Protein AF-0000000077792987 (afdb_homodimer)

Foldseek 3Di:
DDDPPPPDDAPCNVLVFPDHLVVLVVVVVVVPPDPDDDPCVSVVVRVVVVVVVVVLVCQVVVLVVVDVDPDDDPVSSLVSQCVDPVSCVVPVQFDQDPVRDTDHPDDPPDD/DDDPPPDDDAPCNVLVFPDHLVVLVVVVVVVPPDPDDDPCVSVVVRVVVVVVVVVLVCQVVVLVVVDVDPDDDVVSSLVSQCVDPVSCVVPVQFDQDPVRDTDHPDPPPPD

Solvent-accessible surface area (backbone atoms only — not comparable to full-atom values): 13046 Å² total; per-residue (Å²): 133,80,80,75,76,73,77,76,82,49,71,21,62,76,57,73,42,90,48,58,25,67,59,44,38,52,52,54,58,70,63,60,47,39,85,37,72,37,85,52,22,27,51,47,52,33,51,50,52,49,51,53,47,53,59,57,68,43,43,60,50,54,49,34,73,76,35,94,50,59,55,4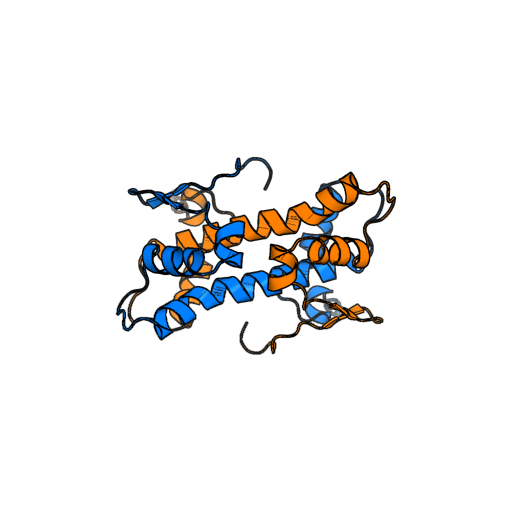7,36,38,65,56,53,50,49,54,37,59,69,32,73,59,45,20,74,75,48,57,61,61,44,82,37,93,85,74,49,66,48,60,76,69,79,71,75,83,118,135,82,81,74,77,72,77,75,82,50,70,22,62,76,65,73,41,91,48,59,25,67,58,43,37,51,52,54,59,69,63,60,48,40,86,36,72,36,86,52,23,26,52,47,51,34,50,49,50,48,52,54,48,52,58,57,69,42,43,60,52,54,49,35,73,77,34,95,50,59,56,45,36,39,64,55,53,51,49,55,37,59,70,33,71,58,47,20,75,74,50,55,59,60,43,81,38,94,87,73,49,64,48,58,77,69,80,69,77,82,117

Nearest PDB structures (foldseek):
  8x7i-assembly1_C  TM=7.463E-01  e=6.099E-10  Homo sapiens
  7ssa-assembly1_C  TM=7.878E-01  e=2.962E-09  Saccharomyces cerevisiae S288C
  8ox1-assembly1_G  TM=7.433E-01  e=1.178E-09  Homo sapiens
  8x7i-assembly1_G  TM=7.468E-01  e=1.868E-09  Homo sapiens
  3x1t-assembly1_G  TM=7.605E-01  e=3.164E-09  Mus musculus

pLDDT: mean 85.48, std 17.47, range [33.84, 97.31]

Radius of gyration: 19.28 Å; Cα contacts (8 Å, |Δi|>4): 273; chains: 2; bounding box: 56×53×46 Å

InterPro domains:
  IPR002119 Histone H2A [PR00620] (7-29)
  IPR002119 Histone H2A [PR00620] (36-51)
  IPR002119 Histone H2A [PR00620] (51-64)
  IPR002119 Histone H2A [PR00620] (65-79)
  IPR002119 Histone H2A [PR00620] (93-111)
  IPR002119 Histone H2A [PTHR23430] (3-103)
  IPR002119 Histone H2A [SM00414] (1-110)
  IPR007125 Core Histone H2A/H2B/H3 domain [PF00125] (5-82)
  IPR009072 Histone-fold [G3DSA:1.10.20.10] (1-109)
  IPR009072 Histone-fold [SSF47113] (2-92)
  IPR032454 Histone H2A, C-terminal domain [PF16211] (86-102)
  IPR061508 Histone H2A, histone fold [cd00074] (10-97)

Secondary structure (DSSP, 8-state):
------PPPPHHHHHT-SS-HHHHHHHHHHHT-SSEE-TTHHHHHHHHHHHHHHHHHTHHHHHHHH---SEE-HHHHHHHHHHSHHHHHHHTT-EE-TTS-EE-SS-TT--/------PPPPHHHHHT-SS-HHHHHHHHHHTT-SSEE-TTHHHHHHHHHHHHHHHHHTHHHHHHHH---SEE-HHHHHHHHHHSHHHHHHHTT-B--TTS--B-SS-TT--

Organism: NCBI:txid2587831

Sequence (222 aa):
TGKRSQAKITRSFRAGLQFSVSRIDRLLRKGQFADRIGAGAPVYMAAVLQEVTREIVDIPGEVAARSKKRRISPRHLQLAIHSDSELKKLLGGVTISQGGVLHFNQPSDKWTGKRSQAKITRSFRAGLQFSVSRIDRLLRKGQFADRIGAGAPVYMAAVLQEVTREIVDIPGEVAARSKKRRISPRHLQLAIHSDSELKKLLGGVTISQGGVLHFNQPSDKW

Structure (mmCIF, N/CA/C/O backbone):
data_AF-0000000077792987-model_v1
#
loop_
_entity.id
_entity.type
_entity.pdbx_description
1 polymer 'Histone H2A'
#
loop_
_atom_site.group_PDB
_atom_site.id
_atom_site.type_symbol
_atom_site.label_atom_id
_atom_site.label_alt_id
_atom_site.label_comp_id
_atom_site.label_asym_id
_atom_site.label_entity_id
_atom_site.label_seq_id
_atom_site.pdbx_PDB_ins_code
_atom_site.Cartn_x
_atom_site.Cartn_y
_atom_site.Cartn_z
_atom_site.occupancy
_atom_site.B_iso_or_equiv
_atom_site.auth_seq_id
_atom_site.auth_comp_id
_atom_site.auth_asym_id
_atom_site.auth_atom_id
_atom_site.pdbx_PDB_model_num
ATOM 1 N N . THR A 1 1 ? 39.594 -1.477 -24.312 1 44.25 1 THR A N 1
ATOM 2 C CA . THR A 1 1 ? 38.312 -0.798 -24.359 1 44.25 1 THR A CA 1
ATOM 3 C C . THR A 1 1 ? 37.188 -1.727 -23.906 1 44.25 1 THR A C 1
ATOM 5 O O . THR A 1 1 ? 36.844 -2.684 -24.594 1 44.25 1 THR A O 1
ATOM 8 N N . GLY A 1 2 ? 36.969 -1.956 -22.609 1 45.25 2 GLY A N 1
ATOM 9 C CA . GLY A 1 2 ? 36.062 -2.957 -22.078 1 45.25 2 GLY A CA 1
ATOM 10 C C . GLY A 1 2 ? 34.594 -2.645 -22.359 1 45.25 2 GLY A C 1
ATOM 11 O O . GLY A 1 2 ? 34.188 -1.479 -22.359 1 45.25 2 GLY A O 1
ATOM 12 N N . LYS A 1 3 ? 33.906 -3.459 -23.203 1 51.66 3 LYS A N 1
ATOM 13 C CA . LYS A 1 3 ? 32.469 -3.367 -23.516 1 51.66 3 LYS A CA 1
ATOM 14 C C . LYS A 1 3 ? 31.656 -3.096 -22.266 1 51.66 3 LYS A C 1
ATOM 16 O O . LYS A 1 3 ? 31.734 -3.836 -21.281 1 51.66 3 LYS A O 1
ATOM 21 N N . ARG A 1 4 ? 31.297 -1.897 -21.969 1 55.09 4 ARG A N 1
ATOM 22 C CA . ARG A 1 4 ? 30.422 -1.51 -20.875 1 55.09 4 ARG A CA 1
ATOM 23 C C . ARG A 1 4 ? 29.156 -2.367 -20.844 1 55.09 4 ARG A C 1
ATOM 25 O O . ARG A 1 4 ? 28.438 -2.443 -21.844 1 55.09 4 ARG A O 1
ATOM 32 N N . SER A 1 5 ? 29.016 -3.459 -20.172 1 60.47 5 SER A N 1
ATOM 33 C CA . SER A 1 5 ? 27.859 -4.344 -20.047 1 60.47 5 SER A CA 1
ATOM 34 C C . SER A 1 5 ? 26.562 -3.551 -19.906 1 60.47 5 SER A C 1
ATOM 36 O O . SER A 1 5 ? 26.469 -2.662 -19.047 1 60.47 5 SER A O 1
ATOM 38 N N . GLN A 1 6 ? 25.859 -3.25 -20.891 1 67.19 6 GLN A N 1
ATOM 39 C CA . GLN A 1 6 ? 24.594 -2.525 -20.875 1 67.19 6 GLN A CA 1
ATOM 40 C C . GLN A 1 6 ? 23.672 -3.066 -19.781 1 67.19 6 GLN A C 1
ATOM 42 O O . GLN A 1 6 ? 23.578 -4.281 -19.594 1 67.19 6 GLN A O 1
ATOM 47 N N . ALA A 1 7 ? 23.484 -2.301 -18.906 1 72.44 7 ALA A N 1
ATOM 48 C CA . ALA A 1 7 ? 22.625 -2.68 -17.781 1 72.44 7 ALA A CA 1
ATOM 49 C C . ALA A 1 7 ? 21.312 -3.277 -18.266 1 72.44 7 ALA A C 1
ATOM 51 O O . ALA A 1 7 ? 20.688 -2.746 -19.172 1 72.44 7 ALA A O 1
ATOM 52 N N . LYS A 1 8 ? 21.016 -4.516 -17.969 1 83.31 8 LYS A N 1
ATOM 53 C CA . LYS A 1 8 ? 19.781 -5.215 -18.312 1 83.31 8 LYS A CA 1
ATOM 54 C C . LYS A 1 8 ? 18.562 -4.477 -17.75 1 83.31 8 LYS A C 1
ATOM 56 O O . LYS A 1 8 ? 18.594 -3.984 -16.625 1 83.31 8 LYS A O 1
ATOM 61 N N . ILE A 1 9 ? 17.672 -4.18 -18.641 1 91.31 9 ILE A N 1
ATOM 62 C CA . ILE A 1 9 ? 16.406 -3.574 -18.25 1 91.31 9 ILE A CA 1
ATOM 63 C C . ILE A 1 9 ? 15.695 -4.473 -17.25 1 91.31 9 ILE A C 1
ATOM 65 O O . ILE A 1 9 ? 15.617 -5.691 -17.438 1 91.31 9 ILE A O 1
ATOM 69 N N . THR A 1 10 ? 15.297 -3.9 -16.125 1 91.5 10 THR A N 1
ATOM 70 C CA . THR A 1 10 ? 14.648 -4.684 -15.078 1 91.5 10 THR A CA 1
ATOM 71 C C . THR A 1 10 ? 13.211 -5.012 -15.477 1 91.5 10 THR A C 1
ATOM 73 O O . THR A 1 10 ? 12.617 -4.336 -16.328 1 91.5 10 THR A O 1
ATOM 76 N N . ARG A 1 11 ? 12.641 -6.02 -14.883 1 91.88 11 ARG A N 1
ATOM 77 C CA . ARG A 1 11 ? 11.242 -6.375 -15.094 1 91.88 11 ARG A CA 1
ATOM 78 C C . ARG A 1 11 ? 10.312 -5.25 -14.641 1 91.88 11 ARG A C 1
ATOM 80 O O . ARG A 1 11 ? 9.281 -5.004 -15.266 1 91.88 11 ARG A O 1
ATOM 87 N N . SER A 1 12 ? 10.672 -4.574 -13.531 1 93.44 12 SER A N 1
ATOM 88 C CA . SER A 1 12 ? 9.891 -3.43 -13.07 1 93.44 12 SER A CA 1
ATOM 89 C C . SER A 1 12 ? 9.812 -2.35 -14.148 1 93.44 12 SER A C 1
ATOM 91 O O . SER A 1 12 ? 8.727 -1.854 -14.461 1 93.44 12 SER A O 1
ATOM 93 N N . PHE A 1 13 ? 10.898 -2.016 -14.695 1 91.44 13 PHE A N 1
ATOM 94 C CA . PHE A 1 13 ? 10.961 -0.993 -15.734 1 91.44 13 PHE A CA 1
ATOM 95 C C . PHE A 1 13 ? 10.156 -1.412 -16.953 1 91.44 13 PHE A C 1
ATOM 97 O O . PHE A 1 13 ? 9.352 -0.63 -17.484 1 91.44 13 PHE A O 1
ATOM 104 N N . ARG A 1 14 ? 10.336 -2.572 -17.375 1 88.81 14 ARG A N 1
ATOM 105 C CA . ARG A 1 14 ? 9.617 -3.074 -18.531 1 88.81 14 ARG A CA 1
ATOM 106 C C . ARG A 1 14 ? 8.109 -3.021 -18.312 1 88.81 14 ARG A C 1
ATOM 108 O O . ARG A 1 14 ? 7.344 -2.773 -19.234 1 88.81 14 ARG A O 1
ATOM 115 N N . ALA A 1 15 ? 7.707 -3.217 -17.094 1 90.88 15 ALA A N 1
ATOM 116 C CA . ALA A 1 15 ? 6.281 -3.268 -16.766 1 90.88 15 ALA A CA 1
ATOM 117 C C . ALA A 1 15 ? 5.766 -1.894 -16.344 1 90.88 15 ALA A C 1
ATOM 119 O O . ALA A 1 15 ? 4.578 -1.733 -16.047 1 90.88 15 ALA A O 1
ATOM 120 N N . GLY A 1 16 ? 6.613 -0.905 -16.297 1 89.94 16 GLY A N 1
ATOM 121 C CA . GLY A 1 16 ? 6.191 0.42 -15.875 1 89.94 16 GLY A CA 1
ATOM 122 C C . GLY A 1 16 ? 5.852 0.492 -14.398 1 89.94 16 GLY A C 1
ATOM 123 O O . GLY A 1 16 ? 4.961 1.243 -14 1 89.94 16 GLY A O 1
ATOM 124 N N . LEU A 1 17 ? 6.551 -0.302 -13.641 1 92.06 17 LEU A N 1
ATOM 125 C CA . LEU A 1 17 ? 6.25 -0.394 -12.211 1 92.06 17 LEU A CA 1
ATOM 126 C C . LEU A 1 17 ? 7.332 0.284 -11.383 1 92.06 17 LEU A C 1
ATOM 128 O O . LEU A 1 17 ? 8.516 0.191 -11.703 1 92.06 17 LEU A O 1
ATOM 132 N N . GLN A 1 18 ? 6.84 0.986 -10.312 1 91.38 18 GLN A N 1
ATOM 133 C CA . GLN A 1 18 ? 7.766 1.669 -9.414 1 91.38 18 GLN A CA 1
ATOM 134 C C . GLN A 1 18 ? 8.297 0.718 -8.344 1 91.38 18 GLN A C 1
ATOM 136 O O . GLN A 1 18 ? 9.398 0.917 -7.82 1 91.38 18 GLN A O 1
ATOM 141 N N . PHE A 1 19 ? 7.453 -0.284 -7.996 1 93.06 19 PHE A N 1
ATOM 142 C CA . PHE A 1 19 ? 7.891 -1.266 -7.008 1 93.06 19 PHE A CA 1
ATOM 143 C C . PHE A 1 19 ? 8.82 -2.295 -7.645 1 93.06 19 PHE A C 1
ATOM 145 O O . PHE A 1 19 ? 8.609 -2.703 -8.789 1 93.06 19 PHE A O 1
ATOM 152 N N . SER A 1 20 ? 9.75 -2.678 -6.855 1 95.75 20 SER A N 1
ATOM 153 C CA . SER A 1 20 ? 10.734 -3.65 -7.328 1 95.75 20 SER A CA 1
ATOM 154 C C . SER A 1 20 ? 10.117 -5.035 -7.465 1 95.75 20 SER A C 1
ATOM 156 O O . SER A 1 20 ? 9.859 -5.711 -6.465 1 95.75 20 SER A O 1
ATOM 158 N N . VAL A 1 21 ? 10.055 -5.477 -8.711 1 95.88 21 VAL A N 1
ATOM 159 C CA . VAL A 1 21 ? 9.508 -6.805 -8.977 1 95.88 21 VAL A CA 1
ATOM 160 C C . VAL A 1 21 ? 10.422 -7.867 -8.383 1 95.88 21 VAL A C 1
ATOM 162 O O . VAL A 1 21 ? 9.953 -8.867 -7.828 1 95.88 21 VAL A O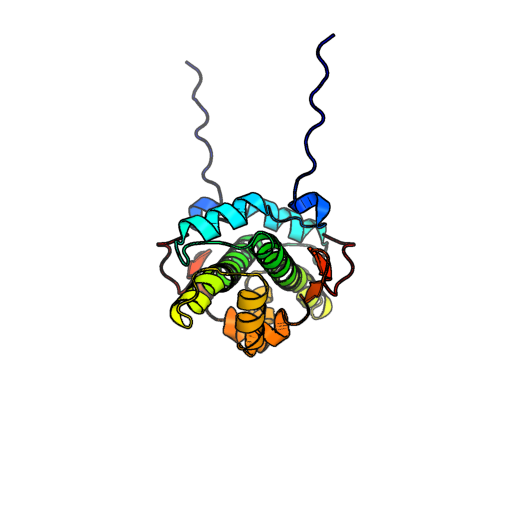 1
ATOM 165 N N . SER A 1 22 ? 11.703 -7.645 -8.438 1 97.31 22 SER A N 1
ATOM 166 C CA . SER A 1 22 ? 12.656 -8.617 -7.914 1 97.31 22 SER A CA 1
ATOM 167 C C . SER A 1 22 ? 12.508 -8.781 -6.406 1 97.31 22 SER A C 1
ATOM 169 O O . SER A 1 22 ? 12.586 -9.891 -5.883 1 97.31 22 SER A O 1
ATOM 171 N N . ARG A 1 23 ? 12.328 -7.703 -5.742 1 96.19 23 ARG A N 1
ATOM 172 C CA . ARG A 1 23 ? 12.133 -7.773 -4.297 1 96.19 23 ARG A CA 1
ATOM 173 C C . ARG A 1 23 ? 10.836 -8.5 -3.959 1 96.19 23 ARG A C 1
ATOM 175 O O . ARG A 1 23 ? 10.797 -9.312 -3.035 1 96.19 23 ARG A O 1
ATOM 182 N N . ILE A 1 24 ? 9.812 -8.203 -4.691 1 96.75 24 ILE A N 1
ATOM 183 C CA . ILE A 1 24 ? 8.531 -8.867 -4.461 1 96.75 24 ILE A CA 1
ATOM 184 C C . ILE A 1 24 ? 8.672 -10.359 -4.723 1 96.75 24 ILE A C 1
ATOM 186 O O . ILE A 1 24 ? 8.141 -11.18 -3.967 1 96.75 24 ILE A O 1
ATOM 190 N N . ASP A 1 25 ? 9.398 -10.672 -5.75 1 96.81 25 ASP A N 1
ATOM 191 C CA . ASP A 1 25 ? 9.664 -12.078 -6.047 1 96.81 25 ASP A CA 1
ATOM 192 C C . ASP A 1 25 ? 10.367 -12.758 -4.871 1 96.81 25 ASP A C 1
ATOM 194 O O . ASP A 1 25 ? 9.977 -13.852 -4.461 1 96.81 25 ASP A O 1
ATOM 198 N N . ARG A 1 26 ? 11.344 -12.18 -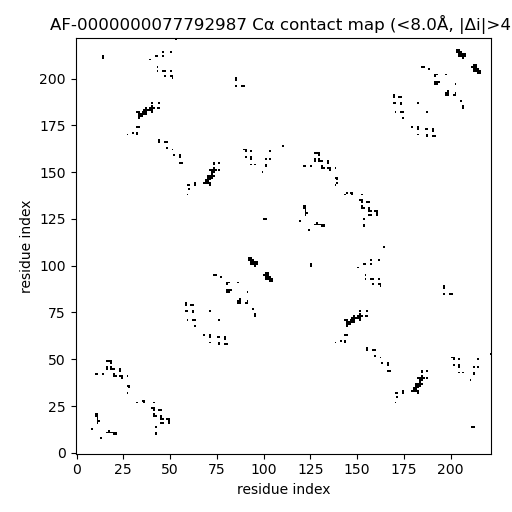4.387 1 96.88 26 ARG A N 1
ATOM 199 C CA . ARG A 1 26 ? 12.086 -12.727 -3.256 1 96.88 26 ARG A CA 1
ATOM 200 C C . ARG A 1 26 ? 11.188 -12.922 -2.045 1 96.88 26 ARG A C 1
ATOM 202 O O . ARG A 1 26 ? 11.258 -13.945 -1.37 1 96.88 26 ARG A O 1
ATOM 209 N N . LEU A 1 27 ? 10.328 -11.938 -1.796 1 94.38 27 LEU A N 1
ATOM 210 C CA . LEU A 1 27 ? 9.406 -12.031 -0.669 1 94.38 27 LEU A CA 1
ATOM 211 C C . LEU A 1 27 ? 8.445 -13.195 -0.846 1 94.38 27 LEU A C 1
ATOM 213 O O . LEU A 1 27 ? 8.195 -13.945 0.099 1 94.38 27 LEU A O 1
ATOM 217 N N . LEU A 1 28 ? 7.953 -13.344 -2.059 1 95.5 28 LEU A N 1
ATOM 218 C CA . LEU A 1 28 ? 7.023 -14.438 -2.346 1 95.5 28 LEU A CA 1
ATOM 219 C C . LEU A 1 28 ? 7.691 -15.789 -2.127 1 95.5 28 LEU A C 1
ATOM 221 O O . LEU A 1 28 ? 7.094 -16.688 -1.534 1 95.5 28 LEU A O 1
ATOM 225 N N . ARG A 1 29 ? 8.883 -15.867 -2.584 1 95.5 29 ARG A N 1
ATOM 226 C CA . ARG A 1 29 ? 9.586 -17.141 -2.467 1 95.5 29 ARG A CA 1
ATOM 227 C C . ARG A 1 29 ? 9.977 -17.422 -1.02 1 95.5 29 ARG A C 1
ATOM 229 O O . ARG A 1 29 ? 9.938 -18.562 -0.57 1 95.5 29 ARG A O 1
ATOM 236 N N . LYS A 1 30 ? 10.281 -16.422 -0.336 1 95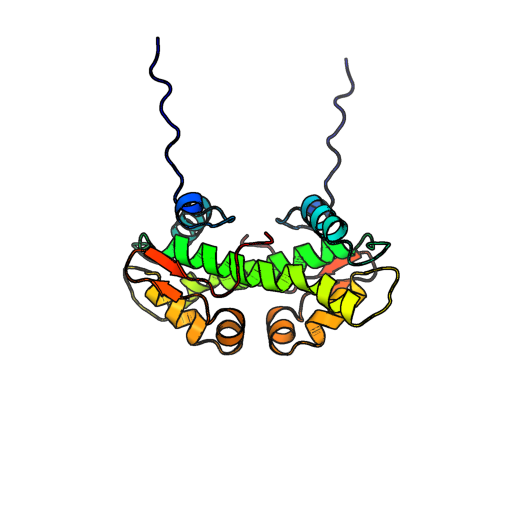.06 30 LYS A N 1
ATOM 237 C CA . LYS A 1 30 ? 10.641 -16.578 1.072 1 95.06 30 LYS A CA 1
ATOM 238 C C . LYS A 1 30 ? 9.453 -17.062 1.892 1 95.06 30 LYS A C 1
ATOM 240 O O . LYS A 1 30 ? 9.633 -17.828 2.85 1 95.06 30 LYS A O 1
ATOM 245 N N . GLY A 1 31 ? 8.297 -16.766 1.502 1 92.62 31 GLY A N 1
ATOM 246 C CA . GLY A 1 31 ? 7.09 -17.172 2.199 1 92.62 31 GLY A CA 1
ATOM 247 C C . GLY A 1 31 ? 6.82 -18.656 2.09 1 92.62 31 GLY A C 1
ATOM 248 O O . GLY A 1 31 ? 6.098 -19.234 2.912 1 92.62 31 GLY A O 1
ATOM 249 N N . GLN A 1 32 ? 7.363 -19.297 1.113 1 94.19 32 GLN A N 1
ATOM 250 C CA . GLN A 1 32 ? 7.215 -20.734 0.896 1 94.19 32 GLN A CA 1
ATOM 251 C C . GLN A 1 32 ? 5.742 -21.141 0.848 1 94.19 32 GLN A C 1
ATOM 253 O O . GLN A 1 32 ? 5.34 -22.125 1.478 1 94.19 32 GLN A O 1
ATOM 258 N N . PHE A 1 33 ? 5.035 -20.406 0.12 1 92.12 33 PHE A N 1
ATOM 259 C CA . PHE A 1 33 ? 3.6 -20.641 0.009 1 92.12 33 PHE A CA 1
ATOM 260 C C . PHE A 1 33 ? 3.314 -21.766 -0.983 1 92.12 33 PHE A C 1
ATOM 262 O O . PHE A 1 33 ? 2.24 -22.375 -0.956 1 92.12 33 PHE A O 1
ATOM 269 N N . ALA A 1 34 ? 4.234 -21.953 -1.896 1 94.25 34 ALA A N 1
ATOM 270 C CA . ALA A 1 34 ? 4.121 -22.969 -2.939 1 94.25 34 ALA A CA 1
ATOM 271 C C . ALA A 1 34 ? 5.5 -23.422 -3.41 1 94.25 34 ALA A C 1
ATOM 273 O O . ALA A 1 34 ? 6.5 -22.75 -3.166 1 94.25 34 ALA A O 1
ATOM 274 N N . ASP A 1 35 ? 5.527 -24.578 -4.09 1 95.44 35 ASP A N 1
ATOM 275 C CA . ASP A 1 35 ? 6.785 -25.078 -4.633 1 95.44 35 ASP A CA 1
ATOM 276 C C . ASP A 1 35 ? 7.352 -24.125 -5.684 1 95.44 35 ASP A C 1
ATOM 278 O O . ASP A 1 35 ? 8.57 -23.984 -5.809 1 95.44 35 ASP A O 1
ATOM 282 N N . ARG A 1 36 ? 6.43 -23.484 -6.457 1 96.81 36 ARG A N 1
ATOM 283 C CA . ARG A 1 36 ? 6.852 -22.609 -7.551 1 96.81 36 ARG A CA 1
ATOM 284 C C . ARG A 1 36 ? 6.047 -21.312 -7.555 1 96.81 36 ARG A C 1
ATOM 286 O O . ARG A 1 36 ? 4.875 -21.297 -7.168 1 96.81 36 ARG A O 1
ATOM 293 N N . ILE A 1 37 ? 6.711 -20.328 -7.918 1 96.5 37 ILE A N 1
ATOM 294 C CA . ILE A 1 37 ? 6.098 -19.031 -8.18 1 96.5 37 ILE A CA 1
ATOM 295 C C . ILE A 1 37 ? 6.184 -18.719 -9.672 1 96.5 37 ILE A C 1
ATOM 297 O O . ILE A 1 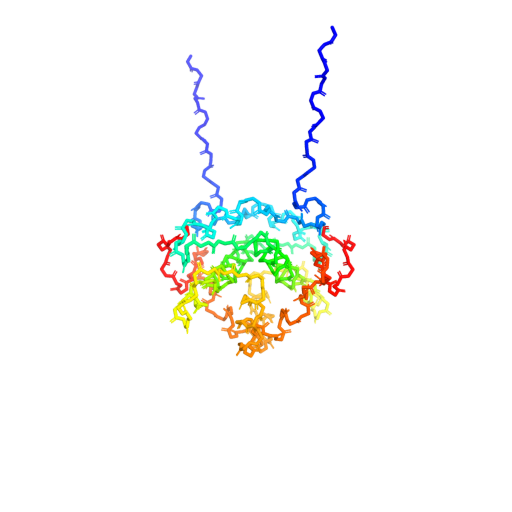37 ? 7.27 -18.703 -10.25 1 96.5 37 ILE A O 1
ATOM 301 N N . GLY A 1 38 ? 5 -18.5 -10.25 1 94.56 38 GLY A N 1
ATOM 302 C CA . GLY A 1 38 ? 5.004 -18.125 -11.648 1 94.56 38 GLY A CA 1
ATOM 303 C C . GLY A 1 38 ? 5.695 -16.797 -11.898 1 94.56 38 GLY A C 1
ATOM 304 O O . GLY A 1 38 ? 5.602 -15.875 -11.078 1 94.56 38 GLY A O 1
ATOM 305 N N . ALA A 1 39 ? 6.25 -16.734 -13.117 1 94.06 39 ALA A N 1
ATOM 306 C CA . ALA A 1 39 ? 7.074 -15.57 -13.469 1 94.06 39 ALA A CA 1
ATOM 307 C C . ALA A 1 39 ? 6.25 -14.289 -13.445 1 94.06 39 ALA A C 1
ATOM 309 O O . ALA A 1 39 ? 6.77 -13.211 -13.156 1 94.06 39 ALA A O 1
ATOM 310 N N . GLY A 1 40 ? 4.98 -14.344 -13.68 1 94.44 40 GLY A N 1
ATOM 311 C CA . GLY A 1 40 ? 4.125 -13.164 -13.742 1 94.44 40 GLY A CA 1
ATOM 312 C C . GLY A 1 40 ? 3.549 -12.781 -12.391 1 94.44 40 GLY A C 1
ATOM 313 O O . GLY A 1 40 ? 3.035 -11.672 -12.227 1 94.44 40 GLY A O 1
ATOM 314 N N . ALA A 1 41 ? 3.709 -13.609 -11.414 1 95.88 41 ALA A N 1
ATOM 315 C CA . ALA A 1 41 ? 3.074 -13.375 -10.117 1 95.88 41 ALA A CA 1
ATOM 316 C C . ALA A 1 41 ? 3.688 -12.164 -9.422 1 95.88 41 ALA A C 1
ATOM 318 O O . ALA A 1 41 ? 2.969 -11.266 -8.977 1 95.88 41 ALA A O 1
ATOM 319 N N . PRO A 1 42 ? 5.008 -12.117 -9.398 1 96.06 42 PRO A N 1
ATOM 320 C CA . PRO A 1 42 ? 5.578 -10.922 -8.766 1 96.06 42 PRO A CA 1
ATOM 321 C C . PRO A 1 42 ? 5.234 -9.633 -9.508 1 96.06 42 PRO A C 1
ATOM 323 O O . PRO A 1 42 ? 5.082 -8.586 -8.883 1 96.06 42 PRO A O 1
ATOM 326 N N . VAL A 1 43 ? 5.102 -9.688 -10.789 1 95.12 43 VAL A N 1
ATOM 327 C CA . VAL A 1 43 ? 4.734 -8.508 -11.57 1 95.12 43 VAL A CA 1
ATOM 328 C C . VAL A 1 43 ? 3.314 -8.078 -11.211 1 95.12 43 VAL A C 1
ATOM 330 O O . VAL A 1 43 ? 3.061 -6.891 -10.984 1 95.12 43 VAL A O 1
ATOM 333 N N . TYR A 1 44 ? 2.475 -9.016 -11.156 1 95.69 44 TYR A N 1
ATOM 334 C CA . TYR A 1 44 ? 1.088 -8.734 -10.805 1 95.69 44 TYR A CA 1
ATOM 335 C C . TYR A 1 44 ? 0.991 -8.125 -9.414 1 95.69 44 TYR A C 1
ATOM 337 O O . TYR A 1 44 ? 0.289 -7.129 -9.211 1 95.69 44 TYR A O 1
ATOM 345 N N . MET A 1 45 ? 1.67 -8.742 -8.461 1 96.69 45 MET A N 1
ATOM 346 C CA . MET A 1 45 ? 1.638 -8.242 -7.094 1 96.69 45 MET A CA 1
ATOM 347 C C . MET A 1 45 ? 2.18 -6.816 -7.023 1 96.69 45 MET A C 1
ATOM 349 O O . MET A 1 45 ? 1.66 -5.984 -6.273 1 96.69 45 MET A O 1
ATOM 353 N N . ALA A 1 46 ? 3.227 -6.562 -7.766 1 95.88 46 ALA A N 1
ATOM 354 C CA . ALA A 1 46 ? 3.783 -5.211 -7.805 1 95.88 46 ALA A CA 1
ATOM 355 C C . ALA A 1 46 ? 2.764 -4.211 -8.344 1 95.88 46 ALA A C 1
ATOM 357 O O . ALA A 1 46 ? 2.652 -3.094 -7.836 1 95.88 46 ALA A O 1
ATOM 358 N N . ALA A 1 47 ? 2.025 -4.59 -9.328 1 95.81 47 ALA A N 1
ATOM 359 C CA . ALA A 1 47 ? 0.992 -3.725 -9.891 1 95.81 47 ALA A CA 1
ATOM 360 C C . ALA A 1 47 ? -0.122 -3.469 -8.883 1 95.81 47 ALA A C 1
ATOM 362 O O . ALA A 1 47 ? -0.62 -2.348 -8.766 1 95.81 47 ALA A O 1
ATOM 363 N N . VAL A 1 48 ? -0.479 -4.453 -8.156 1 96.81 48 VAL A N 1
ATOM 364 C CA . VAL A 1 48 ? -1.489 -4.348 -7.113 1 96.81 48 VAL A CA 1
ATOM 365 C C . VAL A 1 48 ? -1.021 -3.367 -6.039 1 96.81 48 VAL A C 1
ATOM 367 O O . VAL A 1 48 ? -1.76 -2.459 -5.652 1 96.81 48 VAL A O 1
ATOM 370 N N . LEU A 1 49 ? 0.239 -3.59 -5.629 1 96.19 49 LEU A N 1
ATOM 371 C CA . LEU A 1 49 ? 0.808 -2.699 -4.621 1 96.19 49 LEU A CA 1
ATOM 372 C C . LEU A 1 49 ? 0.859 -1.263 -5.137 1 96.19 49 LEU A C 1
ATOM 374 O O . LEU A 1 49 ? 0.591 -0.322 -4.383 1 96.19 49 LEU A O 1
ATOM 378 N N . GLN A 1 50 ? 1.188 -1.123 -6.359 1 94.38 50 GLN A N 1
ATOM 379 C CA . GLN A 1 50 ? 1.224 0.212 -6.949 1 94.38 50 GLN A CA 1
ATOM 380 C C . GLN A 1 50 ? -0.163 0.848 -6.949 1 94.38 50 GLN A C 1
ATOM 382 O O . GLN A 1 50 ? -0.315 2.02 -6.594 1 94.38 50 GLN A O 1
ATOM 387 N N . GLU A 1 51 ? -1.131 0.132 -7.32 1 94.44 51 GLU A N 1
ATOM 388 C CA . GLU A 1 51 ? -2.486 0.669 -7.379 1 94.44 51 GLU A CA 1
ATOM 389 C C . GLU A 1 51 ? -2.979 1.078 -5.992 1 94.44 51 GLU A C 1
ATOM 391 O O . GLU A 1 51 ? -3.529 2.168 -5.82 1 94.44 51 GLU A O 1
ATOM 396 N N . VAL A 1 52 ? -2.824 0.235 -5.066 1 94.75 52 VAL A N 1
ATOM 397 C CA . VAL A 1 52 ? -3.324 0.553 -3.732 1 94.75 52 VAL A CA 1
ATOM 398 C C . VAL A 1 52 ? -2.537 1.726 -3.15 1 94.75 52 VAL A C 1
ATOM 400 O O . VAL A 1 52 ? -3.094 2.562 -2.436 1 94.75 52 VAL A O 1
ATOM 403 N N . THR A 1 53 ? -1.228 1.819 -3.367 1 94.44 53 THR A N 1
ATOM 404 C CA . THR A 1 53 ? -0.424 2.955 -2.93 1 94.44 53 THR A CA 1
ATOM 405 C C . THR A 1 53 ? -0.935 4.25 -3.553 1 94.44 53 THR A C 1
ATOM 407 O O . THR A 1 53 ? -1.009 5.281 -2.881 1 94.44 53 THR A O 1
ATOM 410 N N . ARG A 1 54 ? -1.225 4.211 -4.789 1 93.25 54 ARG A N 1
ATOM 411 C CA . ARG A 1 54 ? -1.775 5.387 -5.457 1 93.25 54 ARG A CA 1
ATOM 412 C C . ARG A 1 54 ? -3.053 5.859 -4.77 1 93.25 54 ARG A C 1
ATOM 414 O O . ARG A 1 54 ? -3.227 7.055 -4.523 1 93.25 54 ARG A O 1
ATOM 421 N N . GLU A 1 55 ? -3.898 4.949 -4.484 1 93.56 55 GLU A N 1
ATOM 422 C CA . GLU A 1 55 ? -5.16 5.289 -3.832 1 93.56 5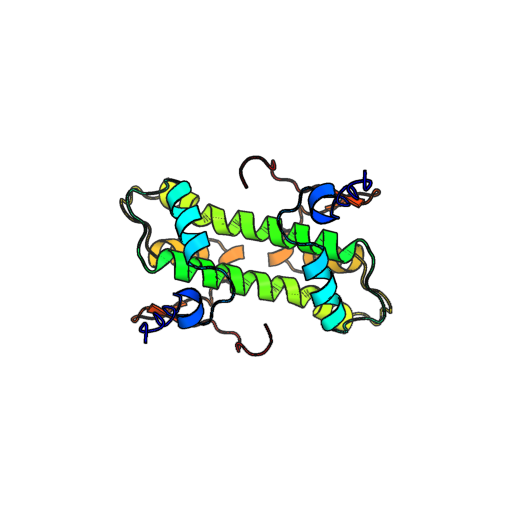5 GLU A CA 1
ATOM 423 C C . GLU A 1 55 ? -4.918 5.938 -2.471 1 93.56 55 GLU A C 1
ATOM 425 O O . GLU A 1 55 ? -5.582 6.91 -2.115 1 93.56 55 GLU A O 1
ATOM 430 N N . ILE A 1 56 ? -3.977 5.406 -1.757 1 95.25 56 ILE A N 1
ATOM 431 C CA . ILE A 1 56 ? -3.705 5.879 -0.403 1 95.25 56 ILE A CA 1
ATOM 432 C C . ILE A 1 56 ? -3.029 7.246 -0.458 1 95.25 56 ILE A C 1
ATOM 434 O O . ILE A 1 56 ? -3.377 8.148 0.308 1 95.25 56 ILE A O 1
ATOM 438 N N . VAL A 1 57 ? -2.1 7.398 -1.328 1 94.62 57 VAL A N 1
ATOM 439 C CA . VAL A 1 57 ? -1.311 8.625 -1.374 1 94.62 57 VAL A CA 1
ATOM 440 C C . VAL A 1 57 ? -2.172 9.773 -1.891 1 94.62 57 VAL A C 1
ATOM 442 O O . VAL A 1 57 ? -1.806 10.945 -1.751 1 94.62 57 VAL A O 1
ATOM 445 N N . ASP A 1 58 ? -3.301 9.508 -2.457 1 94.38 58 ASP A N 1
ATOM 446 C CA . ASP A 1 58 ? -4.199 10.539 -2.967 1 94.38 58 ASP A CA 1
ATOM 447 C C . ASP A 1 58 ? -5.133 11.047 -1.87 1 94.38 58 ASP A C 1
ATOM 449 O O . ASP A 1 58 ? -5.824 12.047 -2.053 1 94.38 58 ASP A O 1
ATOM 453 N N . ILE A 1 59 ? -5.117 10.438 -0.784 1 96.31 59 ILE A N 1
ATOM 454 C CA . ILE A 1 59 ? -6.035 10.773 0.298 1 96.31 59 ILE A CA 1
ATOM 455 C C . ILE A 1 59 ? -5.812 12.219 0.734 1 96.31 59 ILE A C 1
ATOM 457 O O . ILE A 1 59 ? -6.766 12.984 0.888 1 96.31 59 ILE A O 1
ATOM 461 N N . PRO A 1 60 ? -4.57 12.703 0.927 1 96.69 60 PRO A N 1
ATOM 462 C CA . PRO A 1 60 ? -4.395 14.109 1.297 1 96.69 60 PRO A CA 1
ATOM 463 C C . PRO A 1 60 ? -5.039 15.07 0.3 1 96.69 60 PRO A C 1
ATOM 465 O O . PRO A 1 60 ? -5.566 16.109 0.693 1 96.69 60 PRO A O 1
ATOM 468 N N . GLY A 1 61 ? -4.98 14.734 -0.958 1 94.62 61 GLY A N 1
ATOM 469 C CA . GLY A 1 61 ? -5.641 15.555 -1.964 1 94.62 61 GLY A CA 1
ATOM 470 C C . GLY A 1 61 ? -7.145 15.609 -1.797 1 94.62 61 GLY A C 1
ATOM 471 O O . GLY A 1 61 ? -7.758 16.672 -1.97 1 94.62 61 GLY A O 1
ATOM 472 N N . GLU A 1 62 ? -7.691 14.492 -1.495 1 94.5 62 GLU A N 1
ATOM 473 C CA . GLU A 1 62 ? -9.125 14.438 -1.226 1 94.5 62 GLU A CA 1
ATOM 474 C C . GLU A 1 62 ? -9.492 15.289 -0.013 1 94.5 62 GLU A C 1
ATOM 476 O O . GLU A 1 62 ? -10.5 16 -0.028 1 94.5 62 GLU A O 1
ATOM 481 N N . VAL A 1 63 ? -8.703 15.141 1.013 1 95.44 63 VAL A N 1
ATOM 482 C CA . VAL A 1 63 ? -8.906 15.93 2.223 1 95.44 63 VAL A CA 1
ATOM 483 C C . VAL A 1 63 ? -8.859 17.422 1.88 1 95.44 63 VAL A C 1
ATOM 485 O O . VAL A 1 63 ? -9.742 18.188 2.283 1 95.44 63 VAL A O 1
ATOM 488 N N . ALA A 1 64 ? -7.906 17.844 1.162 1 94.31 64 ALA A N 1
ATOM 489 C CA . ALA A 1 64 ? -7.73 19.234 0.79 1 94.31 64 ALA A CA 1
ATOM 490 C C . ALA A 1 64 ? -8.906 19.734 -0.047 1 94.31 64 ALA A C 1
ATOM 492 O O . ALA A 1 64 ? -9.336 20.875 0.101 1 94.31 64 ALA A O 1
ATOM 493 N N . ALA A 1 65 ? -9.422 18.922 -0.898 1 92.5 65 ALA A N 1
ATOM 494 C CA . ALA A 1 65 ? -10.523 19.297 -1.787 1 92.5 65 ALA A CA 1
ATOM 495 C C . ALA A 1 65 ? -11.812 19.484 -1.005 1 92.5 65 ALA A C 1
ATOM 497 O O . ALA A 1 65 ? -12.68 20.266 -1.406 1 92.5 65 ALA A O 1
ATOM 498 N N . ARG A 1 66 ? -11.914 18.844 0.095 1 91 66 ARG A N 1
ATOM 499 C CA . ARG A 1 66 ? -13.156 18.875 0.855 1 91 66 ARG A CA 1
ATOM 500 C C . ARG A 1 66 ? -13.094 19.922 1.963 1 91 66 ARG A C 1
ATOM 502 O O . ARG A 1 66 ? -14.125 20.297 2.525 1 91 66 ARG A O 1
ATOM 509 N N . SER A 1 67 ? -11.82 20.266 2.217 1 85.38 67 SER A N 1
ATOM 510 C CA . SER A 1 67 ? -11.695 21.156 3.361 1 85.38 67 SER A CA 1
ATOM 511 C C . SER A 1 67 ? -10.719 22.297 3.068 1 85.38 67 SER A C 1
ATOM 513 O O . SER A 1 67 ? -9.766 22.125 2.305 1 85.38 67 SER A O 1
ATOM 515 N N . LYS A 1 68 ? -11.148 23.453 3.303 1 80 68 LYS A N 1
ATOM 516 C CA . LYS A 1 68 ? -10.266 24.594 3.148 1 80 68 LYS A CA 1
ATOM 517 C C . LYS A 1 68 ? -9.297 24.703 4.324 1 80 68 LYS A C 1
ATOM 519 O O . LYS A 1 68 ? -9.016 25.812 4.801 1 80 68 LYS A O 1
ATOM 524 N N . LYS A 1 69 ? -8.711 23.625 4.676 1 79.25 69 LYS A N 1
ATOM 525 C CA . LYS A 1 69 ? -7.793 23.641 5.809 1 79.25 69 LYS A CA 1
ATOM 526 C C . LYS A 1 69 ? -6.41 24.141 5.395 1 79.25 69 LYS A C 1
ATOM 528 O O . LYS A 1 69 ? -5.961 23.875 4.277 1 79.25 69 LYS A O 1
ATOM 533 N N . ARG A 1 70 ? -5.875 24.891 6.312 1 92.5 70 ARG A N 1
ATOM 534 C CA . ARG A 1 70 ? -4.527 25.406 6.082 1 92.5 70 ARG A CA 1
ATOM 535 C C . ARG A 1 70 ? -3.479 24.328 6.328 1 92.5 70 ARG A C 1
ATOM 537 O O . ARG A 1 70 ? -2.359 24.422 5.816 1 92.5 70 ARG A O 1
ATOM 544 N N . ARG A 1 71 ? -3.932 23.266 7.18 1 95.94 71 ARG A N 1
ATOM 545 C CA . ARG A 1 71 ? -3 22.219 7.594 1 95.94 71 ARG A CA 1
ATOM 546 C C . ARG A 1 71 ? -3.645 20.844 7.496 1 95.94 71 ARG A C 1
ATOM 548 O O . ARG A 1 71 ? -4.805 20.672 7.879 1 95.94 71 ARG A O 1
ATOM 555 N N . ILE A 1 72 ? -2.924 19.938 6.891 1 95.81 72 ILE A N 1
ATOM 556 C CA . ILE A 1 72 ? -3.35 18.547 6.914 1 95.81 72 ILE A CA 1
ATOM 557 C C . ILE A 1 72 ? -2.689 17.828 8.086 1 95.81 72 ILE A C 1
ATOM 559 O O . ILE A 1 72 ? -1.464 17.688 8.125 1 95.81 72 ILE A O 1
ATOM 563 N N . SER A 1 73 ? -3.385 17.438 9.07 1 94.5 73 SER A N 1
ATOM 564 C CA . SER A 1 73 ? -2.924 16.656 10.219 1 94.5 73 SER A CA 1
ATOM 565 C C . SER A 1 73 ? -3.289 15.188 10.078 1 94.5 73 SER A C 1
ATOM 567 O O . SER A 1 73 ? -4.066 14.82 9.203 1 94.5 73 SER A O 1
ATOM 569 N N . PRO A 1 74 ? -2.688 14.336 10.969 1 95.06 74 PRO A N 1
ATOM 570 C CA . PRO A 1 74 ? -3.061 12.922 10.922 1 95.06 74 PRO A CA 1
ATOM 571 C C . PRO A 1 74 ? -4.555 12.695 11.141 1 95.06 74 PRO A C 1
ATOM 573 O O . PRO A 1 74 ? -5.137 11.766 10.586 1 95.06 74 PRO A O 1
ATOM 576 N N . ARG A 1 75 ? -5.086 13.531 11.93 1 94.25 75 ARG A N 1
ATOM 577 C CA . ARG A 1 75 ? -6.512 13.375 12.203 1 94.25 75 ARG A CA 1
ATOM 578 C C . ARG A 1 75 ? -7.336 13.586 10.938 1 94.25 75 ARG A C 1
ATOM 580 O O . ARG A 1 75 ? -8.336 12.898 10.719 1 94.25 75 ARG A O 1
ATOM 587 N N . HIS A 1 76 ? -6.992 14.578 10.156 1 95.81 76 HIS A N 1
ATOM 588 C CA . HIS A 1 76 ? -7.688 14.797 8.898 1 95.81 76 HIS A CA 1
ATOM 589 C C . HIS A 1 76 ? -7.621 13.562 8.008 1 95.81 76 HIS A C 1
ATOM 591 O O . HIS A 1 76 ? -8.625 13.18 7.395 1 95.81 76 HIS A O 1
ATOM 597 N N . LEU A 1 77 ? -6.496 12.953 7.91 1 96.06 77 LEU A N 1
ATOM 598 C CA . LEU A 1 77 ? -6.293 11.758 7.098 1 96.06 77 LEU A CA 1
ATOM 599 C C . LEU A 1 77 ? -7.098 10.586 7.645 1 96.06 77 LEU A C 1
ATOM 601 O O . LEU A 1 77 ? -7.73 9.852 6.883 1 96.06 77 LEU A O 1
ATOM 605 N N . GLN A 1 78 ? -6.996 10.422 8.938 1 95.75 78 GLN A N 1
ATOM 606 C CA . GLN A 1 78 ? -7.75 9.352 9.578 1 95.75 78 GLN A CA 1
ATOM 607 C C . GLN A 1 78 ? -9.242 9.484 9.297 1 95.75 78 GLN A C 1
ATOM 609 O O . GLN A 1 78 ? -9.914 8.5 9 1 95.75 78 GLN A O 1
ATOM 614 N N . LEU A 1 79 ? -9.727 10.688 9.422 1 95.12 79 LEU A N 1
ATOM 615 C CA . LEU A 1 79 ? -11.141 10.938 9.172 1 95.12 79 LEU A CA 1
ATOM 616 C C . LEU A 1 79 ? -11.5 10.609 7.723 1 95.12 79 LEU A C 1
ATOM 618 O O . LEU A 1 79 ? -12.562 10.031 7.457 1 95.12 79 LEU A O 1
ATOM 622 N N . ALA A 1 80 ? -10.703 10.984 6.766 1 96.38 80 ALA A N 1
ATOM 623 C CA . ALA A 1 80 ? -10.93 10.656 5.359 1 96.38 80 ALA A CA 1
ATOM 624 C C . ALA A 1 80 ? -11 9.148 5.152 1 96.38 80 ALA A C 1
ATOM 626 O O . ALA A 1 80 ? -11.883 8.656 4.441 1 96.38 80 ALA A O 1
ATOM 627 N N . ILE A 1 81 ? -10.117 8.352 5.777 1 96.69 81 ILE A N 1
ATOM 628 C CA . ILE A 1 81 ? -10.078 6.898 5.676 1 96.69 81 ILE A CA 1
ATOM 629 C C . ILE A 1 81 ? -11.352 6.309 6.285 1 96.69 81 ILE A C 1
ATOM 631 O O . ILE A 1 81 ? -11.977 5.426 5.691 1 96.69 81 ILE A O 1
ATOM 635 N N . HIS A 1 82 ? -11.734 6.836 7.418 1 96.31 82 HIS A N 1
ATOM 636 C CA . HIS A 1 82 ? -12.891 6.305 8.125 1 96.31 82 HIS A CA 1
ATOM 637 C C . HIS A 1 82 ? -14.188 6.637 7.398 1 96.31 82 HIS A C 1
ATOM 639 O O . HIS A 1 82 ? -15.211 5.984 7.609 1 96.31 82 HIS A O 1
ATOM 645 N N . SER A 1 83 ? -14.117 7.648 6.598 1 96 83 SER A N 1
ATOM 646 C CA . SER A 1 83 ? -15.312 8.062 5.879 1 96 83 SER A CA 1
ATOM 647 C C . SER A 1 83 ? -15.508 7.246 4.605 1 96 83 SER A C 1
ATOM 649 O O . SER A 1 83 ? -16.578 7.293 3.988 1 96 83 SER A O 1
ATOM 651 N N . ASP A 1 84 ? -14.539 6.574 4.16 1 95.25 84 ASP A N 1
ATOM 652 C CA . ASP A 1 84 ? -14.625 5.668 3.018 1 95.25 84 ASP A CA 1
ATOM 653 C C . ASP A 1 84 ? -14.859 4.23 3.477 1 95.25 84 ASP A C 1
ATOM 655 O O . ASP A 1 84 ? -14.023 3.643 4.16 1 95.25 84 ASP A O 1
ATOM 659 N N . SER A 1 85 ? -15.922 3.635 3.004 1 95.38 85 SER A N 1
ATOM 660 C CA . SER A 1 85 ? -16.344 2.332 3.506 1 95.38 85 SER A CA 1
ATOM 661 C C . SER A 1 85 ? -15.297 1.264 3.217 1 95.38 85 SER A C 1
ATOM 663 O O . SER A 1 85 ? -15.016 0.417 4.07 1 95.38 85 SER A O 1
ATOM 665 N N . GLU A 1 86 ? -14.742 1.204 2.035 1 94.19 86 GLU A N 1
ATOM 666 C CA . GLU A 1 86 ? -13.742 0.204 1.681 1 94.19 86 GLU A CA 1
ATOM 667 C C . GLU A 1 86 ? -12.453 0.405 2.477 1 94.19 86 GLU A C 1
ATOM 669 O O . GLU A 1 86 ? -11.922 -0.546 3.047 1 94.19 86 GLU A O 1
ATOM 674 N N . LEU A 1 87 ? -12.062 1.644 2.588 1 95.19 87 LEU A N 1
ATOM 675 C CA . LEU A 1 87 ? -10.812 1.95 3.281 1 95.19 87 LEU A CA 1
ATOM 676 C C . LEU A 1 87 ? -10.969 1.748 4.785 1 95.19 87 LEU A C 1
ATOM 678 O O . LEU A 1 87 ? -10.031 1.289 5.449 1 95.19 87 LEU A O 1
ATOM 682 N N . LYS A 1 88 ? -12.023 2.09 5.273 1 95.75 88 LYS A N 1
ATOM 683 C CA . LYS A 1 88 ? -12.273 1.907 6.699 1 95.75 88 LYS A CA 1
ATOM 684 C C . LYS A 1 88 ? -12.109 0.445 7.105 1 95.75 88 LYS A C 1
ATOM 686 O O . LYS A 1 88 ? -11.492 0.143 8.133 1 95.75 88 LYS A O 1
ATOM 691 N N . LYS A 1 89 ? -12.68 -0.427 6.355 1 94.25 89 LYS A N 1
ATOM 692 C CA . LYS A 1 89 ? -12.609 -1.854 6.656 1 94.25 89 LYS A CA 1
ATOM 693 C C . LYS A 1 89 ? -11.172 -2.355 6.613 1 94.25 89 LYS A C 1
ATOM 695 O O . LYS A 1 89 ? -10.781 -3.199 7.418 1 94.25 89 LYS A O 1
ATOM 700 N N . LEU A 1 90 ? -10.414 -1.87 5.719 1 93.06 90 LEU A N 1
ATOM 701 C CA . LEU A 1 90 ? -9.047 -2.34 5.539 1 93.06 90 LEU A CA 1
ATOM 702 C C . LEU A 1 90 ? -8.102 -1.643 6.516 1 93.06 90 LEU A C 1
ATOM 704 O O . LEU A 1 90 ? -7.148 -2.25 7 1 93.06 90 LEU A O 1
ATOM 708 N N . LEU A 1 91 ? -8.438 -0.351 6.855 1 95.06 91 LEU A N 1
ATOM 709 C CA . LEU A 1 91 ? -7.406 0.473 7.477 1 95.06 91 LEU A CA 1
ATOM 710 C C . LEU A 1 91 ? -7.934 1.138 8.742 1 95.06 91 LEU A C 1
ATOM 712 O O . LEU A 1 91 ? -7.254 1.976 9.344 1 95.06 91 LEU A O 1
ATOM 716 N N . GLY A 1 92 ? -9.117 0.862 9.133 1 92.31 92 GLY A N 1
ATOM 717 C CA . GLY A 1 92 ? -9.742 1.497 10.281 1 92.31 92 GLY A CA 1
ATOM 718 C C . GLY A 1 92 ? -8.992 1.26 11.578 1 92.31 92 GLY A C 1
ATOM 719 O O . GLY A 1 92 ? -9.164 2.002 12.547 1 92.31 92 GLY A O 1
ATOM 720 N N . GLY A 1 93 ? -8.125 0.282 11.586 1 90.25 93 GLY A N 1
ATOM 721 C CA . GLY A 1 93 ? -7.398 -0.067 12.797 1 90.25 93 GLY A CA 1
ATOM 722 C C . GLY A 1 93 ? -6.125 0.737 12.977 1 90.25 93 GLY A C 1
ATOM 723 O O . GLY A 1 93 ? -5.473 0.641 14.016 1 90.25 93 GLY A O 1
ATOM 724 N N . VAL A 1 94 ? -5.746 1.438 12.023 1 92.62 94 VAL A N 1
ATOM 725 C CA . VAL A 1 94 ? -4.586 2.309 12.18 1 92.62 94 VAL A CA 1
ATOM 726 C C . VAL A 1 94 ? -4.988 3.578 12.93 1 92.62 94 VAL A C 1
ATOM 728 O O . VAL A 1 94 ? -5.676 4.438 12.375 1 92.62 94 VAL A O 1
ATOM 731 N N . THR A 1 95 ? -4.582 3.707 14.25 1 89.19 95 THR A N 1
ATOM 732 C CA . THR A 1 95 ? -5.059 4.805 15.078 1 89.19 95 THR A CA 1
ATOM 733 C C . THR A 1 95 ? -3.898 5.691 15.523 1 89.19 95 THR A C 1
ATOM 735 O O . THR A 1 95 ? -2.736 5.293 15.445 1 89.19 95 THR A O 1
ATOM 738 N N . ILE A 1 96 ? -4.34 6.926 15.828 1 80.44 96 ILE A N 1
ATOM 739 C CA . ILE A 1 96 ? -3.395 7.957 16.234 1 80.44 96 ILE A CA 1
ATOM 740 C C . ILE A 1 96 ? -3.283 7.977 17.766 1 80.44 96 ILE A C 1
ATOM 742 O O . ILE A 1 96 ? -4.293 7.898 18.469 1 80.44 96 ILE A O 1
ATOM 746 N N . SER A 1 97 ? -2.209 7.496 18.328 1 67.81 97 SER A N 1
ATOM 747 C CA . SER A 1 97 ? -2.156 7.59 19.781 1 67.81 97 SER A CA 1
ATOM 748 C C . SER A 1 97 ? -1.848 9.016 20.234 1 67.81 97 SER A C 1
ATOM 750 O O . SER A 1 97 ? -1.263 9.797 19.484 1 67.81 97 SER A O 1
ATOM 752 N N . GLN A 1 98 ? -2.494 9.445 21.25 1 55.97 98 GLN A N 1
ATOM 753 C CA . GLN A 1 98 ? -2.289 10.75 21.859 1 55.97 98 GLN A CA 1
ATOM 754 C C . GLN A 1 98 ? -0.826 11.172 21.781 1 55.97 98 GLN A C 1
ATOM 756 O O . GLN A 1 98 ? -0.527 12.359 21.625 1 55.97 98 GLN A O 1
ATOM 761 N N . GLY A 1 99 ? 0.214 10.43 22.016 1 48.25 99 GLY A N 1
ATOM 762 C CA . GLY A 1 99 ? 1.62 10.789 22.109 1 48.25 99 GLY A CA 1
ATOM 763 C C . GLY A 1 99 ? 2.398 10.469 20.844 1 48.25 99 GLY A C 1
ATOM 764 O O . GLY A 1 99 ? 3.631 10.484 20.844 1 48.25 99 GLY A O 1
ATOM 765 N N . GLY A 1 100 ? 1.77 10.438 19.688 1 50.12 100 GLY A N 1
ATOM 766 C CA . GLY A 1 100 ? 2.426 10.258 18.406 1 50.12 100 GLY A CA 1
ATOM 767 C C . GLY A 1 100 ? 2.709 8.805 18.078 1 50.12 100 GLY A C 1
ATOM 768 O O . GLY A 1 100 ? 3.395 8.5 17.094 1 50.12 100 GLY A O 1
ATOM 769 N N . VAL A 1 101 ? 2.471 7.902 19.078 1 51.91 101 VAL A N 1
ATOM 770 C CA . VAL A 1 101 ? 2.795 6.504 18.797 1 51.91 101 VAL A CA 1
ATOM 771 C C . VAL A 1 101 ? 1.664 5.855 18 1 51.91 101 VAL A C 1
ATOM 773 O O . VAL A 1 101 ? 0.495 5.953 18.391 1 51.91 101 VAL A O 1
ATOM 776 N N . LEU A 1 102 ? 1.919 5.609 16.766 1 59.78 102 LEU A N 1
ATOM 777 C CA . LEU A 1 102 ? 0.978 4.895 15.914 1 59.78 102 LEU A CA 1
ATOM 778 C C . LEU A 1 102 ? 0.778 3.463 16.406 1 59.78 102 LEU A C 1
ATOM 780 O O . LEU A 1 102 ? 1.729 2.814 16.844 1 59.78 102 LEU A O 1
ATOM 784 N N . HIS A 1 103 ? -0.518 3.109 16.984 1 57.66 103 HIS A N 1
ATOM 785 C CA . HIS A 1 103 ? -0.845 1.716 17.266 1 57.66 103 HIS A CA 1
ATOM 786 C C . HIS A 1 103 ? -1.51 1.051 16.062 1 57.66 103 HIS A C 1
ATOM 788 O O . HIS A 1 103 ? -2.342 1.664 15.391 1 57.66 103 HIS A O 1
ATOM 794 N N . PHE A 1 104 ? -0.683 0.149 15.578 1 58.53 104 PHE A N 1
ATOM 795 C CA . PHE A 1 104 ? -1.334 -0.65 14.547 1 58.53 104 PHE A CA 1
ATOM 796 C C . PHE A 1 104 ? -1.638 -2.053 15.055 1 58.53 104 PHE A C 1
ATOM 798 O O . PHE A 1 104 ? -0.982 -2.537 15.984 1 58.53 104 PHE A O 1
ATOM 805 N N . ASN A 1 105 ? -2.893 -2.449 14.922 1 51.16 105 ASN A N 1
ATOM 806 C CA . ASN A 1 105 ? -3.377 -3.729 15.422 1 51.16 105 ASN A CA 1
ATOM 807 C C . ASN A 1 105 ? -2.361 -4.844 15.188 1 51.16 105 ASN A C 1
ATOM 809 O O . ASN A 1 105 ? -2.324 -5.824 15.938 1 51.16 105 ASN A O 1
ATOM 813 N N . GLN A 1 106 ? -1.752 -5.055 14.039 1 52.25 106 GLN A N 1
ATOM 814 C CA . GLN A 1 106 ? -1.241 -6.406 13.844 1 52.25 106 GLN A CA 1
ATOM 815 C C . GLN A 1 106 ? 0.198 -6.527 14.336 1 52.25 106 GLN A C 1
ATOM 817 O O . GLN A 1 106 ? 0.973 -5.574 14.242 1 52.25 106 GLN A O 1
ATOM 822 N N . PRO A 1 107 ? 0.527 -7.531 15.172 1 42.28 107 PRO A N 1
ATOM 823 C CA . PRO A 1 107 ? 1.856 -7.895 15.672 1 42.28 107 PRO A CA 1
ATOM 824 C C . PRO A 1 107 ? 2.938 -7.781 14.602 1 42.28 107 PRO A C 1
ATOM 826 O O . PRO A 1 107 ? 2.68 -8.062 13.422 1 42.28 107 PRO A O 1
ATOM 829 N N . SER A 1 108 ? 3.922 -6.824 14.789 1 41.53 108 SER A N 1
ATOM 830 C CA . SER A 1 108 ? 5.145 -6.52 14.055 1 41.53 108 SER A CA 1
ATOM 831 C C . SER A 1 108 ? 5.848 -7.797 13.602 1 41.53 108 SER A C 1
ATOM 833 O O . SER A 1 108 ? 6.945 -7.742 13.047 1 41.53 108 SER A O 1
ATOM 835 N N . ASP A 1 109 ? 5.461 -8.93 13.969 1 41.44 109 ASP A N 1
ATOM 836 C CA . ASP A 1 109 ? 6.559 -9.891 13.883 1 41.44 109 ASP A CA 1
ATOM 837 C C . ASP A 1 109 ? 7.113 -9.961 12.461 1 41.44 109 ASP A C 1
ATOM 839 O O . ASP A 1 109 ? 8.227 -10.453 12.242 1 41.44 109 ASP A O 1
ATOM 843 N N . LYS A 1 110 ? 6.141 -10.219 11.438 1 39.25 110 LYS A N 1
ATOM 844 C CA . LYS A 1 110 ? 6.738 -10.898 10.297 1 39.25 110 LYS A CA 1
ATOM 845 C C . LYS A 1 110 ? 7.402 -9.906 9.352 1 39.25 110 LYS A C 1
ATOM 847 O O . LYS A 1 110 ? 7.898 -10.289 8.289 1 39.25 110 LYS A O 1
ATOM 852 N N . TRP A 1 111 ? 6.98 -8.68 9.219 1 33.84 111 TRP A N 1
ATOM 853 C CA . TRP A 1 111 ? 7.641 -7.926 8.156 1 33.84 111 TRP A CA 1
ATOM 854 C C . TRP A 1 111 ? 8.906 -7.25 8.672 1 33.84 111 TRP A C 1
ATOM 856 O O . TRP A 1 111 ? 8.945 -6.785 9.82 1 33.84 111 TRP A O 1
ATOM 866 N N . THR B 1 1 ? 40.969 12.609 17.25 1 42.47 1 THR B N 1
ATOM 867 C CA . THR B 1 1 ? 39.938 11.594 17.469 1 42.47 1 THR B CA 1
ATOM 868 C C . THR B 1 1 ? 38.562 12.172 17.188 1 42.47 1 THR B C 1
ATOM 870 O O . THR B 1 1 ? 38.062 13.023 17.922 1 42.47 1 THR B O 1
ATOM 873 N N . GLY B 1 2 ? 38.062 12.266 15.938 1 44.69 2 GLY B N 1
ATOM 874 C CA . GLY B 1 2 ? 36.844 12.953 15.531 1 44.69 2 GLY B CA 1
ATOM 875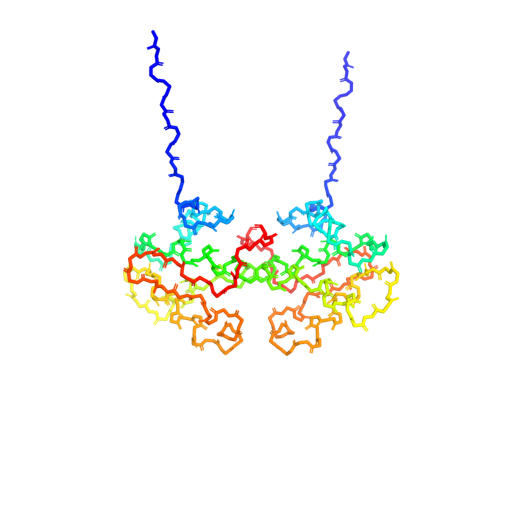 C C . GLY B 1 2 ? 35.594 12.258 16 1 44.69 2 GLY B C 1
ATOM 876 O O . GLY B 1 2 ? 35.531 11.031 16.031 1 44.69 2 GLY B O 1
ATOM 877 N N . LYS B 1 3 ? 34.812 12.867 16.906 1 51.88 3 LYS B N 1
ATOM 878 C CA . LYS B 1 3 ? 33.531 12.391 17.422 1 51.88 3 LYS B CA 1
ATOM 879 C C . LYS B 1 3 ? 32.656 11.867 16.281 1 51.88 3 LYS B C 1
ATOM 881 O O . LYS B 1 3 ? 32.375 12.586 15.32 1 51.88 3 LYS B O 1
ATOM 886 N N . ARG B 1 4 ? 32.625 10.617 15.984 1 55.34 4 ARG B N 1
ATOM 887 C CA . ARG B 1 4 ? 31.75 9.969 15.016 1 55.34 4 ARG B CA 1
ATOM 888 C C . ARG B 1 4 ? 30.297 10.414 15.203 1 55.34 4 ARG B C 1
ATOM 890 O O . ARG B 1 4 ? 29.75 10.297 16.297 1 55.34 4 ARG B O 1
ATOM 897 N N . SER B 1 5 ? 29.719 11.375 14.57 1 59.91 5 SER B N 1
ATOM 898 C CA . SER B 1 5 ? 28.359 11.883 14.633 1 59.91 5 SER B CA 1
ATOM 899 C C . SER B 1 5 ? 27.344 10.742 14.68 1 59.91 5 SER B C 1
ATOM 901 O O . SER B 1 5 ? 27.375 9.844 13.836 1 59.91 5 SER B O 1
ATOM 903 N N . GLN B 1 6 ? 26.906 10.289 15.773 1 66.81 6 GLN B N 1
ATOM 904 C CA . GLN B 1 6 ? 25.922 9.227 15.93 1 66.81 6 GLN B CA 1
ATOM 905 C C . GLN B 1 6 ? 24.734 9.445 15.008 1 66.81 6 GLN B C 1
ATOM 907 O O . GLN B 1 6 ? 24.25 10.578 14.852 1 66.81 6 GLN B O 1
ATOM 912 N N . ALA B 1 7 ? 24.625 8.617 14.18 1 72.56 7 ALA B N 1
ATOM 913 C CA . ALA B 1 7 ? 23.531 8.703 13.211 1 72.56 7 ALA B CA 1
ATOM 914 C C . ALA B 1 7 ? 22.188 8.906 13.906 1 72.56 7 ALA B C 1
ATOM 916 O O . ALA B 1 7 ? 21.891 8.227 14.898 1 72.56 7 ALA B O 1
ATOM 917 N N . LYS B 1 8 ? 21.516 9.992 13.688 1 83.44 8 LYS B N 1
ATOM 918 C CA . LYS B 1 8 ? 20.203 10.312 14.234 1 83.44 8 LYS B CA 1
ATOM 919 C C . LYS B 1 8 ? 19.172 9.242 13.867 1 83.44 8 LYS B C 1
ATOM 921 O O . LYS B 1 8 ? 19.156 8.758 12.734 1 83.44 8 LYS B O 1
ATOM 926 N N . ILE B 1 9 ? 18.578 8.719 14.883 1 91.12 9 ILE B N 1
ATOM 927 C CA . ILE B 1 9 ? 17.484 7.77 14.68 1 91.12 9 ILE B CA 1
ATOM 928 C C . ILE B 1 9 ? 16.391 8.406 13.828 1 91.12 9 ILE B C 1
ATOM 930 O O . ILE B 1 9 ? 16.016 9.555 14.055 1 91.12 9 ILE B O 1
ATOM 934 N N . THR B 1 10 ? 16 7.734 12.758 1 91.44 10 THR B N 1
ATOM 935 C CA . THR B 1 10 ? 14.992 8.273 11.859 1 91.44 10 THR B CA 1
ATOM 936 C C . THR B 1 10 ? 13.602 8.188 12.492 1 91.44 10 THR B C 1
ATOM 938 O O . THR B 1 10 ? 13.375 7.395 13.406 1 91.44 10 THR B O 1
ATOM 941 N N . ARG B 1 11 ? 12.688 8.977 12.039 1 92 11 ARG B N 1
ATOM 942 C CA . ARG B 1 11 ? 11.297 8.922 12.484 1 92 11 ARG B CA 1
ATOM 943 C C . ARG B 1 11 ? 10.672 7.57 12.164 1 92 11 ARG B C 1
ATOM 945 O O . ARG B 1 11 ? 9.867 7.055 12.938 1 92 11 ARG B O 1
ATOM 952 N N . SER B 1 12 ? 11.016 6.988 11 1 93.5 12 SER B N 1
ATOM 953 C CA . SER B 1 12 ? 10.531 5.66 10.648 1 93.5 12 SER B CA 1
ATOM 954 C C . SER B 1 12 ? 10.938 4.625 11.695 1 93.5 12 SER B C 1
ATOM 956 O O . SER B 1 12 ? 10.102 3.848 12.164 1 93.5 12 SER B O 1
ATOM 958 N N . PHE B 1 13 ? 12.164 4.633 12.047 1 91.56 13 PHE B N 1
ATOM 959 C CA . PHE B 1 13 ? 12.68 3.691 13.031 1 91.56 13 PHE B CA 1
ATOM 960 C C . PHE B 1 13 ? 12 3.889 14.383 1 91.56 13 PHE B C 1
ATOM 962 O O . PHE B 1 13 ? 11.555 2.924 15.008 1 91.56 13 PHE B O 1
ATOM 969 N N . ARG B 1 14 ? 11.906 5.07 14.773 1 88.88 14 ARG B N 1
ATOM 970 C CA . ARG B 1 14 ? 11.266 5.371 16.047 1 88.88 14 ARG B CA 1
ATOM 971 C C . ARG B 1 14 ? 9.82 4.883 16.062 1 88.88 14 ARG B C 1
ATOM 973 O O . ARG B 1 14 ? 9.32 4.453 17.109 1 88.88 14 ARG B O 1
ATOM 980 N N . ALA B 1 15 ? 9.188 4.93 14.953 1 90.81 15 ALA B N 1
ATOM 981 C CA . ALA B 1 15 ? 7.773 4.566 14.867 1 90.81 15 ALA B CA 1
ATOM 982 C C . ALA B 1 15 ? 7.609 3.092 14.508 1 90.81 15 ALA B C 1
ATOM 984 O O . ALA B 1 15 ? 6.484 2.596 14.406 1 90.81 15 ALA B O 1
ATOM 985 N N . GLY B 1 16 ? 8.68 2.377 14.297 1 90 16 GLY B N 1
ATOM 986 C CA . GLY B 1 16 ? 8.594 0.977 13.914 1 90 16 GLY B CA 1
ATOM 987 C C . GLY B 1 16 ? 8.047 0.775 12.516 1 90 16 GLY B C 1
ATOM 988 O O . GLY B 1 16 ? 7.348 -0.204 12.25 1 90 16 GLY B O 1
ATOM 989 N N . LEU B 1 17 ? 8.367 1.726 11.672 1 92.12 17 LEU B N 1
ATOM 990 C CA . LEU B 1 17 ? 7.82 1.694 10.32 1 92.12 17 LEU B CA 1
ATOM 991 C C . LEU B 1 17 ? 8.898 1.334 9.305 1 92.12 17 LEU B C 1
ATOM 993 O O . LEU B 1 17 ? 10.047 1.767 9.43 1 92.12 17 LEU B O 1
ATOM 997 N N . GLN B 1 18 ? 8.453 0.486 8.32 1 91.44 18 GLN B N 1
ATOM 998 C CA . GLN B 1 18 ? 9.375 0.073 7.262 1 91.44 18 GLN B CA 1
ATOM 999 C C . GLN B 1 18 ? 9.438 1.117 6.148 1 91.44 18 GLN B C 1
ATOM 1001 O O . GLN B 1 18 ? 10.453 1.233 5.457 1 91.44 18 GLN B O 1
ATOM 1006 N N . PHE B 1 19 ? 8.305 1.831 5.945 1 93.06 19 PHE B N 1
ATOM 1007 C CA . PHE B 1 19 ? 8.281 2.877 4.93 1 93.06 19 PHE B CA 1
ATOM 1008 C C . PHE B 1 19 ? 8.969 4.141 5.434 1 93.06 19 PHE B C 1
ATOM 1010 O O . PHE B 1 19 ? 8.836 4.496 6.609 1 93.06 19 PHE B O 1
ATOM 1017 N N . SER B 1 20 ? 9.602 4.77 4.535 1 95.81 20 SER B N 1
ATOM 1018 C CA . SER B 1 20 ? 10.32 5.992 4.863 1 95.81 20 SER B CA 1
ATOM 1019 C C . SER B 1 20 ? 9.367 7.148 5.141 1 95.81 20 SER B C 1
ATOM 1021 O O . SER B 1 20 ? 8.766 7.695 4.215 1 95.81 20 SER B O 1
ATOM 1023 N N . VAL B 1 21 ? 9.391 7.578 6.375 1 95.94 21 VAL B N 1
ATOM 1024 C CA . VAL B 1 21 ? 8.539 8.695 6.758 1 95.94 21 VAL B CA 1
ATOM 1025 C C . VAL B 1 21 ? 9 9.969 6.047 1 95.94 21 VAL B C 1
ATOM 1027 O O . VAL B 1 21 ? 8.18 10.773 5.605 1 95.94 21 VAL B O 1
ATOM 1030 N N . SER B 1 22 ? 10.273 10.133 5.898 1 97.31 22 SER B N 1
ATOM 1031 C CA . SER B 1 22 ? 10.812 11.328 5.25 1 97.31 22 SER B CA 1
ATOM 1032 C C . SER B 1 22 ? 10.391 11.398 3.789 1 97.31 22 SER B C 1
ATOM 1034 O O . SER B 1 22 ? 10.055 12.477 3.289 1 97.31 22 SER B O 1
ATOM 1036 N N . ARG B 1 23 ? 10.438 10.297 3.139 1 96.19 23 ARG B N 1
ATOM 1037 C CA . ARG B 1 23 ? 9.992 10.273 1.748 1 96.19 23 ARG B CA 1
ATOM 1038 C C . ARG B 1 23 ? 8.5 10.594 1.643 1 96.19 23 ARG B C 1
ATOM 1040 O O . ARG B 1 23 ? 8.086 11.344 0.758 1 96.19 23 ARG B O 1
ATOM 1047 N N . ILE B 1 24 ? 7.738 10.031 2.523 1 96.69 24 ILE B N 1
ATOM 1048 C CA . ILE B 1 24 ? 6.305 10.289 2.518 1 96.69 24 ILE B CA 1
ATOM 1049 C C . ILE B 1 24 ? 6.047 11.773 2.791 1 96.69 24 ILE B C 1
ATOM 1051 O O . ILE B 1 24 ? 5.191 12.383 2.152 1 96.69 24 ILE B O 1
ATOM 1055 N N . ASP B 1 25 ? 6.805 12.297 3.688 1 96.75 25 ASP B N 1
ATOM 1056 C CA . ASP B 1 25 ? 6.703 13.727 3.971 1 96.75 25 ASP B CA 1
ATOM 1057 C C . ASP B 1 25 ? 6.984 14.555 2.717 1 96.75 25 ASP B C 1
ATOM 1059 O O . ASP B 1 25 ? 6.23 15.484 2.398 1 96.75 25 ASP B O 1
ATOM 1063 N N . ARG B 1 26 ? 7.988 14.273 2.07 1 96.81 26 ARG B N 1
ATOM 1064 C CA . ARG B 1 26 ? 8.352 14.984 0.852 1 96.81 26 ARG B CA 1
ATOM 1065 C C . ARG B 1 26 ? 7.25 14.883 -0.194 1 96.81 26 ARG B C 1
ATOM 1067 O O . ARG B 1 26 ? 6.914 15.875 -0.848 1 96.81 26 ARG B O 1
ATOM 1074 N N . LEU B 1 27 ? 6.68 13.688 -0.326 1 94.31 27 LEU B N 1
ATOM 1075 C CA . LEU B 1 27 ? 5.602 13.484 -1.287 1 94.31 27 LEU B CA 1
ATOM 1076 C C . LEU B 1 27 ? 4.387 14.336 -0.929 1 94.31 27 LEU B C 1
ATOM 1078 O O . LEU B 1 27 ? 3.779 14.953 -1.804 1 94.31 27 LEU B O 1
ATOM 1082 N N . LEU B 1 28 ? 4.078 14.367 0.35 1 95.44 28 LEU B N 1
ATOM 1083 C CA . LEU B 1 28 ? 2.939 15.156 0.809 1 95.44 28 LEU B CA 1
ATOM 1084 C C . LEU B 1 28 ? 3.148 16.641 0.518 1 95.44 28 LEU B C 1
ATOM 1086 O O . LEU B 1 28 ? 2.232 17.312 0.052 1 95.44 28 LEU B O 1
ATOM 1090 N N . ARG B 1 29 ? 4.305 17.062 0.773 1 95.38 29 ARG B N 1
ATOM 1091 C CA . ARG B 1 29 ? 4.594 18.484 0.572 1 95.38 29 ARG B CA 1
ATOM 1092 C C . ARG B 1 29 ? 4.648 18.828 -0.913 1 95.38 29 ARG B C 1
ATOM 1094 O O . ARG B 1 29 ? 4.207 19.906 -1.323 1 95.38 29 ARG B O 1
ATOM 1101 N N . LYS B 1 30 ? 5.129 17.938 -1.666 1 94.94 30 LYS B N 1
ATOM 1102 C CA . LYS B 1 30 ? 5.195 18.141 -3.109 1 94.94 30 LYS B CA 1
ATOM 1103 C C . LYS B 1 30 ? 3.797 18.266 -3.709 1 94.94 30 LYS B C 1
ATOM 1105 O O . LYS B 1 30 ? 3.588 19.016 -4.664 1 94.94 30 LYS B O 1
ATOM 1110 N N . GLY B 1 31 ? 2.844 17.641 -3.146 1 92.38 31 GLY B N 1
ATOM 1111 C CA . GLY B 1 31 ? 1.472 17.688 -3.629 1 92.38 31 GLY B CA 1
ATOM 1112 C C . GLY B 1 31 ? 0.813 19.047 -3.436 1 92.38 31 GLY B C 1
ATOM 1113 O O . GLY B 1 31 ? -0.17 19.359 -4.105 1 92.38 31 GLY B O 1
ATOM 1114 N N . GLN B 1 32 ? 1.323 19.828 -2.557 1 94.12 32 GLN B N 1
ATOM 1115 C CA . GLN B 1 32 ? 0.81 21.172 -2.275 1 94.12 32 GLN B CA 1
ATOM 1116 C C . GLN B 1 32 ? -0.687 21.141 -1.979 1 94.12 32 GLN B C 1
ATOM 1118 O O . GLN B 1 32 ? -1.451 21.938 -2.512 1 94.12 32 GLN B O 1
ATOM 1123 N N . PHE B 1 33 ? -1.028 20.25 -1.161 1 91.88 33 PHE B N 1
ATOM 1124 C CA . PHE B 1 33 ? -2.432 20.062 -0.811 1 91.88 33 PHE B CA 1
ATOM 1125 C C . PHE B 1 33 ? -2.861 21.078 0.241 1 91.88 33 PHE B C 1
ATOM 1127 O O . PHE B 1 33 ? -4.055 21.359 0.397 1 91.88 33 PHE B O 1
ATOM 1134 N N . ALA B 1 34 ? -1.905 21.547 1.002 1 94.06 34 ALA B N 1
ATOM 1135 C CA . ALA B 1 34 ? -2.139 22.5 2.072 1 94.06 34 ALA B CA 1
ATOM 1136 C C . ALA B 1 34 ? -0.893 23.344 2.332 1 94.06 34 ALA B C 1
ATOM 1138 O O . ALA B 1 34 ? 0.21 22.984 1.922 1 94.06 34 ALA B O 1
ATOM 1139 N N . ASP B 1 35 ? -1.075 24.484 3.008 1 95.31 35 ASP B N 1
ATOM 1140 C CA . ASP B 1 35 ? 0.054 25.328 3.354 1 95.31 35 ASP B CA 1
ATOM 1141 C C . ASP B 1 35 ? 1.027 24.609 4.281 1 95.31 35 ASP B C 1
ATOM 1143 O O . ASP B 1 35 ? 2.238 24.828 4.211 1 95.31 35 ASP B O 1
ATOM 1147 N N . ARG B 1 36 ? 0.453 23.734 5.164 1 96.75 36 ARG B N 1
ATOM 1148 C CA . ARG B 1 36 ? 1.271 23.062 6.16 1 96.75 36 ARG B CA 1
ATOM 1149 C C . ARG B 1 36 ? 0.882 21.578 6.27 1 96.75 36 ARG B C 1
ATOM 1151 O O . ARG B 1 36 ? -0.283 21.234 6.074 1 96.75 36 ARG B O 1
ATOM 1158 N N . ILE B 1 37 ? 1.855 20.844 6.5 1 96.44 37 ILE B N 1
ATOM 1159 C CA . ILE B 1 37 ? 1.692 19.422 6.824 1 96.44 37 ILE B CA 1
ATOM 1160 C C . ILE B 1 37 ? 2.098 19.188 8.273 1 96.44 37 ILE B C 1
ATOM 1162 O O . ILE B 1 37 ? 3.223 19.5 8.672 1 96.44 37 ILE B O 1
ATOM 1166 N N . GLY B 1 38 ? 1.132 18.656 9.023 1 94.56 38 GLY B N 1
ATOM 1167 C CA . GLY B 1 38 ? 1.473 18.328 10.398 1 94.56 38 GLY B CA 1
ATOM 1168 C C . GLY B 1 38 ? 2.545 17.25 10.5 1 94.56 38 GLY B C 1
ATOM 1169 O O . GLY B 1 38 ? 2.588 16.328 9.688 1 94.56 38 GLY B O 1
ATOM 1170 N N . ALA B 1 39 ? 3.287 17.375 11.602 1 94.06 39 ALA B N 1
ATOM 1171 C CA . ALA B 1 39 ? 4.449 16.516 11.781 1 94.06 39 ALA B CA 1
ATOM 1172 C C . ALA B 1 39 ? 4.035 15.047 11.867 1 94.06 39 ALA B C 1
ATOM 1174 O O . ALA B 1 39 ? 4.789 14.156 11.461 1 94.06 39 ALA B O 1
ATOM 1175 N N . GLY B 1 40 ? 2.855 14.734 12.305 1 94.5 40 GLY B N 1
ATOM 1176 C CA . GLY B 1 40 ? 2.391 13.367 12.477 1 94.5 40 GLY B CA 1
ATOM 1177 C C . GLY B 1 40 ? 1.742 12.805 11.227 1 94.5 40 GLY B C 1
ATOM 1178 O O . GLY B 1 40 ? 1.548 11.586 11.117 1 94.5 40 GLY B O 1
ATOM 1179 N N . ALA B 1 41 ? 1.502 13.625 10.258 1 95.94 41 ALA B N 1
ATOM 1180 C CA . ALA B 1 41 ? 0.763 13.188 9.078 1 95.94 41 ALA B CA 1
ATOM 1181 C C . ALA B 1 41 ? 1.576 12.188 8.258 1 95.94 41 ALA B C 1
ATOM 1183 O O . ALA B 1 41 ? 1.083 11.109 7.91 1 95.94 41 ALA B O 1
ATOM 1184 N N . PRO B 1 42 ? 2.832 12.516 8.031 1 96.06 42 PRO B N 1
ATOM 1185 C CA . PRO B 1 42 ? 3.607 11.523 7.281 1 96.06 42 PRO B CA 1
ATOM 1186 C C . PRO B 1 42 ? 3.77 10.211 8.039 1 96.06 42 PRO B C 1
ATOM 1188 O O . PRO B 1 42 ? 3.828 9.141 7.422 1 96.06 42 PRO B O 1
ATOM 1191 N N . VAL B 1 43 ? 3.844 10.258 9.32 1 95.25 43 VAL B N 1
ATOM 1192 C CA . VAL B 1 43 ? 3.957 9.039 10.117 1 95.25 43 VAL B CA 1
ATOM 1193 C C . VAL B 1 43 ? 2.684 8.211 9.984 1 95.25 43 VAL B C 1
ATOM 1195 O O . VAL B 1 43 ? 2.744 6.996 9.766 1 95.25 43 VAL B O 1
ATOM 1198 N N . TYR B 1 44 ? 1.608 8.859 10.086 1 95.69 44 TYR B N 1
ATOM 1199 C CA . TYR B 1 44 ? 0.323 8.18 9.953 1 95.69 44 TYR B CA 1
ATOM 1200 C C . TYR B 1 44 ? 0.181 7.535 8.578 1 95.69 44 TYR B C 1
ATOM 1202 O O . TYR B 1 44 ? -0.233 6.383 8.461 1 95.69 44 TYR B O 1
ATOM 1210 N N . MET B 1 45 ? 0.493 8.297 7.559 1 96.62 45 MET B N 1
ATOM 1211 C CA . MET B 1 45 ? 0.386 7.777 6.199 1 96.62 45 MET B CA 1
ATOM 1212 C C . MET B 1 45 ? 1.292 6.566 6.008 1 96.62 45 MET B C 1
ATOM 1214 O O . MET B 1 45 ? 0.918 5.605 5.332 1 96.62 45 MET B O 1
ATOM 1218 N N . ALA B 1 46 ? 2.486 6.637 6.57 1 95.94 46 ALA B N 1
ATOM 1219 C CA . ALA B 1 46 ? 3.402 5.504 6.488 1 95.94 46 ALA B CA 1
ATOM 1220 C C . ALA B 1 46 ? 2.811 4.266 7.156 1 95.94 46 ALA B C 1
ATOM 1222 O O . ALA B 1 46 ? 2.939 3.152 6.645 1 95.94 46 ALA B O 1
ATOM 1223 N N . ALA B 1 47 ? 2.154 4.434 8.258 1 95.88 47 ALA B N 1
ATOM 1224 C CA . ALA B 1 47 ? 1.516 3.322 8.953 1 95.88 47 ALA B CA 1
ATOM 1225 C C . ALA B 1 47 ? 0.373 2.736 8.133 1 95.88 47 ALA B C 1
ATOM 1227 O O . ALA B 1 47 ? 0.201 1.517 8.078 1 95.88 47 ALA B O 1
ATOM 1228 N N . VAL B 1 48 ? -0.351 3.564 7.496 1 96.81 48 VAL B N 1
ATOM 1229 C CA . VAL B 1 48 ? -1.443 3.15 6.621 1 96.81 48 VAL B CA 1
ATOM 1230 C C . VAL B 1 48 ? -0.894 2.322 5.461 1 96.81 48 VAL B C 1
ATOM 1232 O O . VAL B 1 48 ? -1.396 1.232 5.18 1 96.81 48 VAL B O 1
ATOM 1235 N N . LEU B 1 49 ? 0.152 2.883 4.867 1 96.19 49 LEU B N 1
ATOM 1236 C CA . LEU B 1 49 ? 0.783 2.166 3.764 1 96.19 49 LEU B CA 1
ATOM 1237 C C . LEU B 1 49 ? 1.321 0.817 4.227 1 96.19 49 LEU B C 1
ATOM 1239 O O . LEU B 1 49 ? 1.214 -0.178 3.508 1 96.19 49 LEU B O 1
ATOM 1243 N N . GLN B 1 50 ? 1.867 0.806 5.375 1 94.5 50 GLN B N 1
ATOM 1244 C CA . GLN B 1 50 ? 2.375 -0.449 5.918 1 94.5 50 GLN B CA 1
ATOM 1245 C C . GLN B 1 50 ? 1.245 -1.453 6.129 1 94.5 50 GLN B C 1
ATOM 1247 O O . GLN B 1 50 ? 1.376 -2.627 5.777 1 94.5 50 GLN B O 1
ATOM 1252 N N . GLU B 1 51 ? 0.199 -1.032 6.66 1 94.5 51 GLU B N 1
ATOM 1253 C CA . GLU B 1 51 ? -0.923 -1.928 6.926 1 94.5 51 GLU B CA 1
ATOM 1254 C C . GLU B 1 51 ? -1.496 -2.494 5.629 1 94.5 51 GLU B C 1
ATOM 1256 O O . GLU B 1 51 ? -1.735 -3.699 5.523 1 94.5 51 GLU B O 1
ATOM 1261 N N . VAL B 1 52 ? -1.74 -1.668 4.711 1 94.75 52 VAL B N 1
ATOM 1262 C CA . VAL B 1 52 ? -2.34 -2.146 3.471 1 94.75 52 VAL B CA 1
ATOM 1263 C C . VAL B 1 52 ? -1.356 -3.057 2.738 1 94.75 52 VAL B C 1
ATOM 1265 O O . VAL B 1 52 ? -1.76 -4.031 2.1 1 94.75 52 VAL B O 1
ATOM 1268 N N . THR B 1 53 ? -0.06 -2.783 2.748 1 94.44 53 THR B N 1
ATOM 1269 C CA . THR B 1 53 ? 0.953 -3.65 2.158 1 94.44 53 THR B CA 1
ATOM 1270 C C . THR B 1 53 ? 0.945 -5.023 2.826 1 94.44 53 THR B C 1
ATOM 1272 O O . THR B 1 53 ? 1.062 -6.047 2.152 1 94.44 53 THR B O 1
ATOM 1275 N N . ARG B 1 54 ? 0.849 -5.031 4.09 1 93.38 54 ARG B N 1
ATOM 1276 C CA . ARG B 1 54 ? 0.773 -6.297 4.809 1 93.38 54 ARG B CA 1
ATOM 1277 C C . ARG B 1 54 ? -0.409 -7.133 4.328 1 93.38 54 ARG B C 1
ATOM 1279 O O . ARG B 1 54 ? -0.27 -8.336 4.082 1 93.38 54 ARG B O 1
ATOM 1286 N N . GLU B 1 55 ? -1.499 -6.512 4.203 1 93.5 55 GLU B N 1
ATOM 1287 C CA . GLU B 1 55 ? -2.697 -7.215 3.752 1 93.5 55 GLU B CA 1
ATOM 1288 C C . GLU B 1 55 ? -2.502 -7.801 2.357 1 93.5 55 GLU B C 1
ATOM 1290 O O . GLU B 1 55 ? -2.908 -8.93 2.09 1 93.5 55 GLU B O 1
ATOM 1295 N N . ILE B 1 56 ? -1.885 -7.051 1.516 1 95.19 56 ILE B N 1
ATOM 1296 C CA . ILE B 1 56 ? -1.71 -7.461 0.126 1 95.19 56 ILE B CA 1
ATOM 1297 C C . ILE B 1 56 ? -0.669 -8.578 0.044 1 95.19 56 ILE B C 1
ATOM 1299 O O . ILE B 1 56 ? -0.859 -9.555 -0.677 1 95.19 56 ILE B O 1
ATOM 1303 N N . VAL B 1 57 ? 0.402 -8.422 0.758 1 94.62 57 VAL B N 1
ATOM 1304 C CA . VAL B 1 57 ? 1.508 -9.367 0.657 1 94.62 57 VAL B CA 1
ATOM 1305 C C . VAL B 1 57 ? 1.101 -10.703 1.272 1 94.62 57 VAL B C 1
ATOM 1307 O O . VAL B 1 57 ? 1.744 -11.727 1.03 1 94.62 57 VAL B O 1
ATOM 1310 N N . ASP B 1 58 ? 0.054 -10.75 2.016 1 94.44 58 ASP B N 1
ATOM 1311 C CA . ASP B 1 58 ? -0.421 -11.977 2.641 1 94.44 58 ASP B CA 1
ATOM 1312 C C . ASP B 1 58 ? -1.335 -12.758 1.696 1 94.44 58 ASP B C 1
ATOM 1314 O O . ASP B 1 58 ? -1.678 -13.906 1.966 1 94.44 58 ASP B O 1
ATOM 1318 N N . ILE B 1 59 ? -1.676 -12.203 0.632 1 96.38 59 ILE B N 1
ATOM 1319 C CA . ILE B 1 59 ? -2.625 -12.812 -0.293 1 96.38 59 ILE B CA 1
ATOM 1320 C C . ILE B 1 59 ? -2.07 -14.148 -0.798 1 96.38 59 ILE B C 1
ATOM 1322 O O . ILE B 1 59 ? -2.779 -15.156 -0.815 1 96.38 59 ILE B O 1
ATOM 1326 N N . PRO B 1 60 ? -0.784 -14.266 -1.196 1 96.69 60 PRO B N 1
ATOM 1327 C CA . PRO B 1 60 ? -0.277 -15.57 -1.627 1 96.69 60 PRO B CA 1
ATOM 1328 C C . PRO B 1 60 ? -0.453 -16.656 -0.563 1 96.69 60 PRO B C 1
ATOM 1330 O O . PRO B 1 60 ? -0.714 -17.812 -0.894 1 96.69 60 PRO B O 1
ATOM 1333 N N . GLY B 1 61 ? -0.293 -16.281 0.684 1 94.75 61 GLY B N 1
ATOM 1334 C CA . GLY B 1 61 ? -0.519 -17.234 1.761 1 94.75 61 GLY B CA 1
ATOM 1335 C C . GLY B 1 61 ? -1.954 -17.719 1.837 1 94.75 61 GLY B C 1
ATOM 1336 O O . GLY B 1 61 ? -2.203 -18.906 2.078 1 94.75 61 GLY B O 1
ATOM 1337 N N . GLU B 1 62 ? -2.832 -16.812 1.651 1 94.62 62 GLU B N 1
ATOM 1338 C CA . GLU B 1 62 ? -4.246 -17.172 1.618 1 94.62 62 GLU B CA 1
ATOM 1339 C C . GLU B 1 62 ? -4.547 -18.109 0.458 1 94.62 62 GLU B C 1
ATOM 1341 O O . GLU B 1 62 ? -5.297 -19.078 0.615 1 94.62 62 GLU B O 1
ATOM 1346 N N . VAL B 1 63 ? -4.008 -17.766 -0.692 1 95.5 63 VAL B N 1
ATOM 1347 C CA . VAL B 1 63 ? -4.168 -18.609 -1.873 1 95.5 63 VAL B CA 1
ATOM 1348 C C . VAL B 1 63 ? -3.652 -20.016 -1.58 1 95.5 63 VAL B C 1
ATOM 1350 O O . VAL B 1 63 ? -4.336 -21 -1.856 1 95.5 63 VAL B O 1
ATOM 1353 N N . ALA B 1 64 ? -2.516 -20.141 -1.019 1 94.44 64 ALA B N 1
ATOM 1354 C CA . ALA B 1 64 ? -1.892 -21.422 -0.716 1 94.44 64 ALA B CA 1
ATOM 1355 C C . ALA B 1 64 ? -2.725 -22.219 0.288 1 94.44 64 ALA B C 1
ATOM 1357 O O . ALA B 1 64 ? -2.828 -23.438 0.19 1 94.44 64 ALA B O 1
ATOM 1358 N N . ALA B 1 65 ? -3.322 -21.562 1.222 1 92.5 65 ALA B N 1
ATOM 1359 C CA . ALA B 1 65 ? -4.113 -22.203 2.268 1 92.5 65 ALA B CA 1
ATOM 1360 C C . ALA B 1 65 ? -5.41 -22.781 1.7 1 92.5 65 ALA B C 1
ATOM 1362 O O . ALA B 1 65 ? -5.938 -23.766 2.219 1 92.5 65 ALA B O 1
ATOM 1363 N N . ARG B 1 66 ? -5.848 -22.219 0.65 1 91.06 66 ARG B N 1
ATOM 1364 C CA . ARG B 1 66 ? -7.137 -22.609 0.099 1 91.06 66 ARG B CA 1
ATOM 1365 C C . ARG B 1 66 ? -6.961 -23.625 -1.031 1 91.06 66 ARG B C 1
ATOM 1367 O O . ARG B 1 66 ? -7.918 -24.297 -1.435 1 91.06 66 ARG B O 1
ATOM 1374 N N . SER B 1 67 ? -5.699 -23.609 -1.498 1 85.44 67 SER B N 1
ATOM 1375 C CA . SER B 1 67 ? -5.508 -24.453 -2.668 1 85.44 67 SER B CA 1
ATOM 1376 C C . SER B 1 67 ? -4.215 -25.266 -2.561 1 85.44 67 SER B C 1
ATOM 1378 O O . SER B 1 67 ? -3.242 -24.812 -1.952 1 85.44 67 SER B O 1
ATOM 1380 N N . LYS B 1 68 ? -4.312 -26.5 -2.756 1 80.38 68 LYS B N 1
ATOM 1381 C CA . LYS B 1 68 ? -3.117 -27.328 -2.773 1 80.38 68 LYS B CA 1
ATOM 1382 C C . LYS B 1 68 ? -2.365 -27.188 -4.094 1 80.38 68 LYS B C 1
ATOM 1384 O O . LYS B 1 68 ? -1.846 -28.172 -4.625 1 80.38 68 LYS B O 1
ATOM 1389 N N . LYS B 1 69 ? -2.184 -26 -4.527 1 79.38 69 LYS B N 1
ATOM 1390 C CA . LYS B 1 69 ? -1.488 -25.781 -5.793 1 79.38 69 LYS B CA 1
ATOM 1391 C C . LYS B 1 69 ? 0.025 -25.844 -5.605 1 79.38 69 LYS B C 1
ATOM 1393 O O . LYS B 1 69 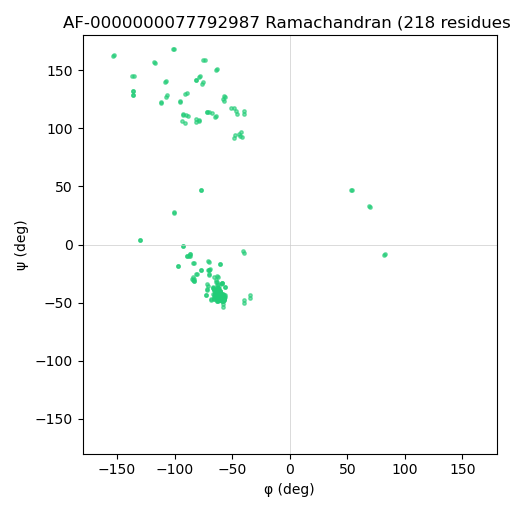? 0.547 -25.422 -4.57 1 79.38 69 LYS B O 1
ATOM 1398 N N . ARG B 1 70 ? 0.615 -26.438 -6.598 1 92.69 70 ARG B N 1
ATOM 1399 C CA . ARG B 1 70 ? 2.07 -26.531 -6.586 1 92.69 70 ARG B CA 1
ATOM 1400 C C . ARG B 1 70 ? 2.713 -25.203 -6.977 1 92.69 70 ARG B C 1
ATOM 1402 O O . ARG B 1 70 ? 3.873 -24.953 -6.645 1 92.69 70 ARG B O 1
ATOM 1409 N N . ARG B 1 71 ? 1.848 -24.344 -7.734 1 96.12 71 ARG B N 1
ATOM 1410 C CA . ARG B 1 71 ? 2.363 -23.078 -8.266 1 96.12 71 ARG B CA 1
ATOM 1411 C C . ARG B 1 71 ? 1.37 -21.953 -8.039 1 96.12 71 ARG B C 1
ATOM 1413 O O . ARG B 1 71 ? 0.166 -22.125 -8.242 1 96.12 71 ARG B O 1
ATOM 1420 N N . ILE B 1 72 ? 1.891 -20.859 -7.523 1 95.94 72 ILE B N 1
ATOM 1421 C CA . ILE B 1 72 ? 1.081 -19.641 -7.449 1 95.94 72 ILE B CA 1
ATOM 1422 C C . ILE B 1 72 ? 1.315 -18.797 -8.695 1 95.94 72 ILE B C 1
ATOM 1424 O O . ILE B 1 72 ? 2.428 -18.312 -8.922 1 95.94 72 ILE B O 1
ATOM 1428 N N . SER B 1 73 ? 0.386 -18.641 -9.547 1 94.62 73 SER B N 1
ATOM 1429 C CA . SER B 1 73 ? 0.417 -17.797 -10.734 1 94.62 73 SER B CA 1
ATOM 1430 C C . SER B 1 73 ? -0.331 -16.484 -10.508 1 94.62 73 SER B C 1
ATOM 1432 O O . SER B 1 73 ? -1.03 -16.328 -9.5 1 94.62 73 SER B O 1
ATOM 1434 N N . PRO B 1 74 ? -0.156 -15.516 -11.453 1 95.06 74 PRO B N 1
ATOM 1435 C CA . PRO B 1 74 ? -0.908 -14.266 -11.305 1 95.06 74 PRO B CA 1
ATOM 1436 C C . PRO B 1 74 ? -2.42 -14.492 -11.281 1 95.06 74 PRO B C 1
ATOM 1438 O O . PRO B 1 74 ? -3.145 -13.75 -10.617 1 95.06 74 PRO B O 1
ATOM 1441 N N . ARG B 1 75 ? -2.795 -15.453 -12 1 94.31 75 ARG B N 1
ATOM 1442 C CA . ARG B 1 75 ? -4.23 -15.719 -12.039 1 94.31 75 ARG B CA 1
ATOM 1443 C C . ARG B 1 75 ? -4.746 -16.125 -10.664 1 94.31 75 ARG B C 1
ATOM 1445 O O . ARG B 1 75 ? -5.852 -15.75 -10.273 1 94.31 75 ARG B O 1
ATOM 1452 N N . HIS B 1 76 ? -4.016 -16.969 -9.961 1 95.81 76 HIS B N 1
ATOM 1453 C CA . HIS B 1 76 ? -4.406 -17.344 -8.609 1 95.81 76 HIS B CA 1
ATOM 1454 C C . HIS B 1 76 ? -4.555 -16.125 -7.711 1 95.81 76 HIS B C 1
ATOM 1456 O O . HIS B 1 76 ? -5.512 -16.016 -6.941 1 95.81 76 HIS B O 1
ATOM 1462 N N . LEU B 1 77 ? -3.654 -15.211 -7.785 1 96.12 77 LEU B N 1
ATOM 1463 C CA . LEU B 1 77 ? -3.676 -13.992 -6.992 1 96.12 77 LEU B CA 1
ATOM 1464 C C . LEU B 1 77 ? -4.859 -13.109 -7.379 1 96.12 77 LEU B C 1
ATOM 1466 O O . LEU B 1 77 ? -5.547 -12.57 -6.508 1 96.12 77 LEU B O 1
ATOM 1470 N N . GLN B 1 78 ? -5.004 -12.961 -8.664 1 95.75 78 GLN B N 1
ATOM 1471 C CA . GLN B 1 78 ? -6.129 -12.164 -9.156 1 95.75 78 GLN B CA 1
ATOM 1472 C C . GLN B 1 78 ? -7.457 -12.711 -8.641 1 95.75 78 GLN B C 1
ATOM 1474 O O . GLN B 1 78 ? -8.328 -11.953 -8.219 1 95.75 78 GLN B O 1
ATOM 1479 N N . LEU B 1 79 ? -7.598 -14.008 -8.719 1 95.19 79 LEU B N 1
ATOM 1480 C CA . LEU B 1 79 ? -8.828 -14.641 -8.25 1 95.19 79 LEU B CA 1
ATOM 1481 C C . LEU B 1 79 ? -9.023 -14.391 -6.754 1 95.19 79 LEU B C 1
ATOM 1483 O O . LEU B 1 79 ? -10.148 -14.141 -6.312 1 95.19 79 LEU B O 1
ATOM 1487 N N . ALA B 1 80 ? -8.016 -14.5 -5.945 1 96.44 80 ALA B N 1
ATOM 1488 C CA . ALA B 1 80 ? -8.102 -14.219 -4.512 1 96.44 80 ALA B CA 1
ATOM 1489 C C . ALA B 1 80 ? -8.57 -12.789 -4.262 1 96.44 80 ALA B C 1
ATOM 1491 O O . ALA B 1 80 ? -9.43 -12.547 -3.414 1 96.44 80 ALA B O 1
ATOM 1492 N N . ILE B 1 81 ? -8.055 -11.797 -4.992 1 96.69 81 ILE B N 1
ATOM 1493 C CA . ILE B 1 81 ? -8.422 -10.391 -4.867 1 96.69 81 ILE B CA 1
ATOM 1494 C C . ILE B 1 81 ? -9.891 -10.203 -5.25 1 96.69 81 ILE B C 1
ATOM 1496 O O . ILE B 1 81 ? -10.633 -9.523 -4.551 1 96.69 81 ILE B O 1
ATOM 1500 N N . HIS B 1 82 ? -10.273 -10.836 -6.328 1 96.38 82 HIS B N 1
ATOM 1501 C CA . HIS B 1 82 ? -11.633 -10.672 -6.836 1 96.38 82 HIS B CA 1
ATOM 1502 C C . HIS B 1 82 ? -12.648 -11.344 -5.918 1 96.38 82 HIS B C 1
ATOM 1504 O O . HIS B 1 82 ? -13.836 -11.016 -5.957 1 96.38 82 HIS B O 1
ATOM 1510 N N . SER B 1 83 ? -12.164 -12.273 -5.164 1 95.94 83 SER B N 1
ATOM 1511 C CA . SER B 1 83 ? -13.062 -13 -4.273 1 95.94 83 SER B CA 1
ATOM 1512 C C . SER B 1 83 ? -13.289 -12.242 -2.971 1 95.94 83 SER B C 1
ATOM 1514 O O . SER B 1 83 ? -14.188 -12.578 -2.197 1 95.94 83 SER B O 1
ATOM 1516 N N . ASP B 1 84 ? -12.484 -11.305 -2.674 1 95.19 84 ASP B N 1
ATOM 1517 C CA . ASP B 1 84 ? -12.648 -10.43 -1.518 1 95.19 84 ASP B CA 1
ATOM 1518 C C . ASP B 1 84 ? -13.359 -9.141 -1.903 1 95.19 84 ASP B C 1
ATOM 1520 O O . ASP B 1 84 ? -12.836 -8.352 -2.701 1 95.19 84 ASP B O 1
ATOM 1524 N N . SER B 1 85 ? -14.453 -8.859 -1.243 1 95.31 85 SER B N 1
ATOM 1525 C CA . SER B 1 85 ? -15.297 -7.742 -1.646 1 95.31 85 SER B CA 1
ATOM 1526 C C . SER B 1 85 ? -14.562 -6.414 -1.503 1 95.31 85 SER B C 1
ATOM 1528 O O . SER B 1 85 ? -14.68 -5.539 -2.365 1 95.31 85 SER B O 1
ATOM 1530 N N . GLU B 1 86 ? -13.883 -6.172 -0.43 1 94.12 86 GLU B N 1
ATOM 1531 C CA . GLU B 1 86 ? -13.164 -4.918 -0.215 1 94.12 86 GLU B CA 1
ATOM 1532 C C . GLU B 1 86 ? -12.016 -4.766 -1.208 1 94.12 86 GLU B C 1
ATOM 1534 O O . GLU B 1 86 ? -11.867 -3.717 -1.838 1 94.12 86 GLU B O 1
ATOM 1539 N N . LEU B 1 87 ? -11.305 -5.848 -1.403 1 95.06 87 LEU B N 1
ATOM 1540 C CA . LEU B 1 87 ? -10.148 -5.805 -2.289 1 95.06 87 LEU B CA 1
ATOM 1541 C C . LEU B 1 87 ? -10.586 -5.691 -3.746 1 95.06 87 LEU B C 1
ATOM 1543 O O . LEU B 1 87 ? -9.938 -5 -4.539 1 95.06 87 LEU B O 1
ATOM 1547 N N . LYS B 1 88 ? -11.57 -6.328 -4.066 1 95.75 88 LYS B N 1
ATOM 1548 C CA . LYS B 1 88 ? -12.078 -6.254 -5.434 1 95.75 88 LYS B CA 1
ATOM 1549 C C . LYS B 1 88 ? -12.406 -4.816 -5.82 1 95.75 88 LYS B C 1
ATOM 1551 O O . LYS B 1 88 ? -12.078 -4.375 -6.926 1 95.75 88 LYS B O 1
ATOM 1556 N N . LYS B 1 89 ? -13.078 -4.129 -4.977 1 94.31 89 LYS B N 1
ATOM 1557 C CA . LYS B 1 89 ? -13.469 -2.75 -5.25 1 94.31 89 LYS B CA 1
ATOM 1558 C C . LYS B 1 89 ? -12.242 -1.856 -5.422 1 94.31 89 LYS B C 1
ATOM 1560 O O . LYS B 1 89 ? -12.242 -0.955 -6.266 1 94.31 89 LYS B O 1
ATOM 1565 N N . LEU B 1 90 ? -11.258 -2.096 -4.66 1 93.12 90 LEU B N 1
ATOM 1566 C CA . LEU B 1 90 ? -10.07 -1.251 -4.688 1 93.12 90 LEU B CA 1
ATOM 1567 C C . LEU B 1 90 ? -9.125 -1.669 -5.812 1 93.12 90 LEU B C 1
ATOM 1569 O O . LEU B 1 90 ? -8.477 -0.824 -6.434 1 93.12 90 LEU B O 1
ATOM 1573 N N . LEU B 1 91 ? -9.117 -3.012 -6.133 1 95.12 91 LEU B N 1
ATOM 1574 C CA . LEU B 1 91 ? -8 -3.521 -6.93 1 95.12 91 LEU B CA 1
ATOM 1575 C C . LEU B 1 91 ? -8.508 -4.34 -8.109 1 95.12 91 LEU B C 1
ATOM 1577 O O . LEU B 1 91 ? -7.723 -4.953 -8.828 1 95.12 91 LEU B O 1
ATOM 1581 N N . GLY B 1 92 ? -9.766 -4.418 -8.297 1 92.44 92 GLY B N 1
ATOM 1582 C CA . GLY B 1 92 ? -10.359 -5.23 -9.344 1 92.44 92 GLY B CA 1
ATOM 1583 C C . GLY B 1 92 ? -9.93 -4.82 -10.742 1 92.44 92 GLY B C 1
ATOM 1584 O O . GLY B 1 92 ? -10.039 -5.602 -11.688 1 92.44 92 GLY B O 1
ATOM 1585 N N . GLY B 1 93 ? -9.398 -3.641 -10.859 1 90.38 93 GLY B N 1
ATOM 1586 C CA . GLY B 1 93 ? -9.016 -3.125 -12.164 1 90.38 93 GLY B CA 1
ATOM 1587 C C . GLY B 1 93 ? -7.613 -3.531 -12.57 1 90.38 93 GLY B C 1
ATOM 1588 O O . GLY B 1 93 ? -7.191 -3.27 -13.703 1 90.38 93 GLY B O 1
ATOM 1589 N N . VAL B 1 94 ? -6.898 -4.074 -11.711 1 92.62 94 VAL B N 1
ATOM 1590 C CA . VAL B 1 94 ? -5.578 -4.574 -12.078 1 92.62 94 VAL B CA 1
ATOM 1591 C C . VAL B 1 94 ? -5.715 -5.918 -12.789 1 92.62 94 VAL B C 1
ATOM 1593 O O . VAL B 1 94 ? -6.039 -6.93 -12.156 1 92.62 94 VAL B O 1
ATOM 1596 N N . THR B 1 95 ? -5.496 -5.945 -14.156 1 89.31 95 THR B N 1
ATOM 1597 C CA . THR B 1 95 ? -5.766 -7.148 -14.93 1 89.31 95 THR B CA 1
ATOM 1598 C C . THR B 1 95 ? -4.48 -7.688 -15.555 1 89.31 95 THR B C 1
ATOM 1600 O O . THR B 1 95 ? -3.479 -6.977 -15.648 1 89.31 95 THR B O 1
ATOM 1603 N N . ILE B 1 96 ? -4.578 -9 -15.812 1 80.31 96 ILE B N 1
ATOM 1604 C CA . ILE B 1 96 ? -3.451 -9.742 -16.375 1 80.31 96 ILE B CA 1
ATOM 1605 C C . ILE B 1 96 ? -3.531 -9.727 -17.891 1 80.31 96 ILE B C 1
ATOM 1607 O O . ILE B 1 96 ? -4.598 -9.953 -18.469 1 80.31 96 ILE B O 1
ATOM 1611 N N . SER B 1 97 ? -2.742 -8.961 -18.562 1 67.5 97 SER B N 1
ATOM 1612 C CA . SER B 1 97 ? -2.854 -9.039 -20.016 1 67.5 97 SER B CA 1
ATOM 1613 C C . SER B 1 97 ? -2.193 -10.297 -20.562 1 67.5 97 SER B C 1
ATOM 1615 O O . SER B 1 97 ? -1.316 -10.875 -19.906 1 67.5 97 SER B O 1
ATOM 1617 N N . GLN B 1 98 ? -2.799 -10.938 -21.484 1 55.62 98 GLN B N 1
ATOM 1618 C CA . GLN B 1 98 ? -2.295 -12.125 -22.156 1 55.62 98 GLN B CA 1
ATOM 1619 C C . GLN B 1 98 ? -0.777 -12.07 -22.312 1 55.62 98 GLN B C 1
ATOM 1621 O O . GLN B 1 98 ? -0.106 -13.102 -22.234 1 55.62 98 GLN B O 1
ATOM 1626 N N . GLY B 1 99 ? -0.071 -11.055 -22.719 1 47.69 99 GLY B N 1
ATOM 1627 C CA . GLY B 1 99 ? 1.341 -10.961 -23.047 1 47.69 99 GLY B CA 1
ATOM 1628 C C . GLY B 1 99 ? 2.18 -10.359 -21.938 1 47.69 99 GLY B C 1
ATOM 1629 O O . GLY B 1 99 ? 3.32 -9.953 -22.156 1 47.69 99 GLY B O 1
ATOM 1630 N N . GLY B 1 100 ? 1.799 -10.492 -20.672 1 49.47 100 GLY B N 1
ATOM 1631 C CA . GLY B 1 100 ? 2.57 -10.055 -19.516 1 49.47 100 GLY B CA 1
ATOM 1632 C C . GLY B 1 100 ? 2.416 -8.578 -19.203 1 49.47 100 GLY B C 1
ATOM 1633 O O . GLY B 1 100 ? 3.113 -8.039 -18.344 1 49.47 100 GLY B O 1
ATOM 1634 N N . VAL B 1 101 ? 1.753 -7.844 -20.125 1 51.56 101 VAL B N 1
ATOM 1635 C CA . VAL B 1 101 ? 1.639 -6.41 -19.891 1 51.56 101 VAL B CA 1
ATOM 1636 C C . VAL B 1 101 ? 0.491 -6.145 -18.906 1 51.56 101 VAL B C 1
ATOM 1638 O O . VAL B 1 101 ? -0.628 -6.617 -19.109 1 51.56 101 VAL B O 1
ATOM 1641 N N . LEU B 1 102 ? 0.819 -5.836 -17.719 1 59.56 102 LEU B N 1
ATOM 1642 C CA . LEU B 1 102 ? -0.161 -5.445 -16.703 1 59.56 102 LEU B CA 1
ATOM 1643 C C . LEU B 1 102 ? -0.842 -4.137 -17.094 1 59.56 102 LEU B C 1
ATOM 1645 O O . LEU B 1 102 ? -0.198 -3.227 -17.609 1 59.56 102 LEU B O 1
ATOM 1649 N N . HIS B 1 103 ? -2.244 -4.191 -17.484 1 57.09 103 HIS B N 1
ATOM 1650 C CA . HIS B 1 103 ? -3.004 -2.957 -17.656 1 57.09 103 HIS B CA 1
ATOM 1651 C C . HIS B 1 103 ? -3.643 -2.516 -16.344 1 57.09 103 HIS B C 1
ATOM 1653 O O . HIS B 1 103 ? -4.152 -3.346 -15.594 1 57.09 103 HIS B O 1
ATOM 1659 N N . PHE B 1 104 ? -3.062 -1.449 -15.938 1 58.81 104 PHE B N 1
ATOM 1660 C CA . PHE B 1 104 ? -3.756 -0.871 -14.789 1 58.81 104 PHE B CA 1
ATOM 1661 C C . PHE B 1 104 ? -4.516 0.387 -15.195 1 58.81 104 PHE B C 1
ATOM 1663 O O . PHE B 1 104 ? -4.176 1.027 -16.188 1 58.81 104 PHE B O 1
ATOM 1670 N N . ASN B 1 105 ? -5.777 0.416 -14.844 1 51.19 105 ASN B N 1
ATOM 1671 C CA . ASN B 1 105 ? -6.684 1.492 -15.227 1 51.19 105 ASN B CA 1
ATOM 1672 C C . ASN B 1 105 ? -6 2.855 -15.148 1 51.19 105 ASN B C 1
ATOM 1674 O O . ASN B 1 105 ? -6.363 3.777 -15.883 1 51.19 105 ASN B O 1
ATOM 1678 N N . GLN B 1 106 ? -5.324 3.283 -14.094 1 52 106 GLN B N 1
ATOM 1679 C CA . GLN B 1 106 ? -5.203 4.73 -13.961 1 52 106 GLN B CA 1
ATOM 1680 C C . GLN B 1 106 ? -3.959 5.246 -14.68 1 52 106 GLN B C 1
ATOM 1682 O O . GLN B 1 106 ? -2.938 4.555 -14.734 1 52 106 GLN B O 1
ATOM 1687 N N . PRO B 1 107 ? -4.07 6.289 -15.531 1 42.22 107 PRO B N 1
ATOM 1688 C CA . PRO B 1 107 ? -2.998 7.012 -16.219 1 42.22 107 PRO B CA 1
ATOM 1689 C C . PRO B 1 107 ? -1.777 7.242 -15.336 1 42.22 107 PRO B C 1
ATOM 1691 O O . PRO B 1 107 ? -1.919 7.484 -14.133 1 42.22 107 PRO B O 1
ATOM 1694 N N . SER B 1 108 ? -0.609 6.582 -15.664 1 40.97 108 SER B N 1
ATOM 1695 C CA . SER B 1 108 ? 0.745 6.656 -15.125 1 40.97 108 SER B CA 1
ATOM 1696 C C . SER B 1 108 ? 1.135 8.094 -14.812 1 40.97 108 SER B C 1
ATOM 1698 O O . SER B 1 108 ? 2.285 8.367 -14.461 1 40.97 108 SER B O 1
ATOM 1700 N N . ASP B 1 109 ? 0.39 9.086 -15.102 1 41.25 109 ASP B N 1
ATOM 1701 C CA . ASP B 1 109 ? 1.192 10.297 -15.195 1 41.25 109 ASP B CA 1
ATOM 1702 C C . ASP B 1 109 ? 1.94 10.562 -13.891 1 41.25 109 ASP B C 1
ATOM 1704 O O . ASP B 1 109 ? 2.865 11.375 -13.852 1 41.25 109 ASP B O 1
ATOM 1708 N N . LYS B 1 110 ? 1.128 10.539 -12.719 1 38.78 110 LYS B N 1
ATOM 1709 C CA . LYS B 1 110 ? 1.68 11.391 -11.672 1 38.78 110 LYS B CA 1
ATOM 1710 C C . LYS B 1 110 ? 2.752 10.664 -10.867 1 38.78 110 LYS B C 1
ATOM 1712 O O . LYS B 1 110 ? 3.279 11.195 -9.891 1 38.78 110 LYS B O 1
ATOM 1717 N N . TRP B 1 111 ? 2.742 9.359 -10.727 1 33.97 111 TRP B N 1
ATOM 1718 C CA . TRP B 1 111 ? 3.762 8.859 -9.812 1 33.97 111 TRP B CA 1
ATOM 1719 C C . TRP B 1 111 ? 5.074 8.602 -10.547 1 33.97 111 TRP B C 1
ATOM 1721 O O . TRP B 1 111 ? 5.074 8.172 -11.703 1 33.97 111 TRP B O 1
#